Protein AF-A0A2R6A8I9-F1 (afdb_monomer_lite)

pLDDT: mean 82.77, std 15.65, range [35.59, 98.12]

Structure (mmCIF, N/CA/C/O backbone):
data_AF-A0A2R6A8I9-F1
#
_entry.id   AF-A0A2R6A8I9-F1
#
loop_
_atom_site.group_PDB
_atom_site.id
_atom_site.type_symbol
_atom_site.label_atom_id
_atom_site.label_alt_id
_atom_site.label_comp_id
_atom_site.label_asym_id
_atom_site.label_entity_id
_atom_site.label_seq_id
_atom_site.pdbx_PDB_ins_code
_atom_site.Cartn_x
_atom_site.Cartn_y
_atom_site.Cartn_z
_atom_site.occupancy
_atom_site.B_iso_or_equiv
_atom_site.auth_seq_id
_atom_site.auth_comp_id
_atom_site.auth_asym_id
_atom_site.auth_atom_id
_atom_site.pdbx_PDB_model_num
ATOM 1 N N . MET A 1 1 ? -1.931 -23.229 -21.828 1.00 39.97 1 MET A N 1
ATOM 2 C CA . MET A 1 1 ? -2.132 -21.770 -21.676 1.00 39.97 1 MET A CA 1
ATOM 3 C C . MET A 1 1 ? -3.491 -21.551 -21.034 1.00 39.97 1 MET A C 1
ATOM 5 O O . MET A 1 1 ? -4.495 -21.779 -21.695 1.00 39.97 1 MET A O 1
ATOM 9 N N . ASN A 1 2 ? -3.541 -21.196 -19.748 1.00 48.50 2 ASN A N 1
ATOM 10 C CA . ASN A 1 2 ? -4.813 -20.902 -19.085 1.00 48.50 2 ASN A CA 1
ATOM 11 C C . ASN A 1 2 ? -5.413 -19.645 -19.723 1.00 48.50 2 ASN A C 1
ATOM 13 O O . ASN A 1 2 ? -4.768 -18.596 -19.724 1.00 48.50 2 ASN A O 1
ATOM 17 N N . LYS A 1 3 ? -6.614 -19.763 -20.305 1.00 57.16 3 LYS A N 1
ATOM 18 C CA . LYS A 1 3 ? -7.381 -18.612 -20.792 1.00 57.16 3 LYS A CA 1
ATOM 19 C C . LYS A 1 3 ? -7.513 -17.624 -19.634 1.00 57.16 3 LYS A C 1
ATOM 21 O O . LYS A 1 3 ? -8.070 -17.962 -18.594 1.00 57.16 3 LYS A O 1
ATOM 26 N N . VAL A 1 4 ? -6.971 -16.422 -19.816 1.00 66.50 4 VAL A N 1
ATOM 27 C CA . VAL A 1 4 ? -7.224 -15.285 -18.927 1.00 66.50 4 VAL A CA 1
ATOM 28 C C . VAL A 1 4 ? -8.740 -15.123 -18.832 1.00 66.50 4 VAL A C 1
ATOM 30 O O . VAL A 1 4 ? -9.401 -15.117 -19.874 1.00 66.50 4 VAL A O 1
ATOM 33 N N . SER A 1 5 ? -9.281 -15.054 -17.611 1.00 85.31 5 SER A N 1
ATOM 34 C CA . SER A 1 5 ? -10.725 -14.931 -17.397 1.00 85.31 5 SER A CA 1
ATOM 35 C C . SER A 1 5 ? -11.279 -13.712 -18.137 1.00 85.31 5 SER A C 1
ATOM 37 O O . SER A 1 5 ? -10.571 -12.723 -18.339 1.00 85.31 5 SER A O 1
ATOM 39 N N . GLU A 1 6 ? -12.547 -13.769 -18.542 1.00 88.50 6 GLU A N 1
ATOM 40 C CA . GLU A 1 6 ? -13.207 -12.667 -19.254 1.00 88.50 6 GLU A CA 1
ATOM 41 C C . GLU A 1 6 ? -13.067 -11.334 -18.495 1.00 88.50 6 GLU A C 1
ATOM 43 O O . GLU A 1 6 ? -12.755 -10.300 -19.084 1.00 88.50 6 GLU A O 1
ATOM 48 N N . THR A 1 7 ? -13.186 -11.370 -17.166 1.00 86.88 7 THR A N 1
ATOM 49 C CA . THR A 1 7 ? -12.981 -10.213 -16.284 1.00 86.88 7 THR A CA 1
ATOM 50 C C . THR A 1 7 ? -11.572 -9.634 -16.395 1.00 86.88 7 THR A C 1
ATOM 52 O O . THR A 1 7 ? -11.408 -8.425 -16.539 1.00 86.88 7 THR A O 1
ATOM 55 N N . ALA A 1 8 ? -10.541 -10.479 -16.370 1.00 88.75 8 ALA A N 1
ATOM 56 C CA . ALA A 1 8 ? -9.161 -10.021 -16.481 1.00 88.75 8 ALA A CA 1
ATOM 57 C C . ALA A 1 8 ? -8.861 -9.428 -17.871 1.00 88.75 8 ALA A C 1
ATOM 59 O O . ALA A 1 8 ? -8.110 -8.459 -17.969 1.00 88.75 8 ALA A O 1
ATOM 60 N N . GLN A 1 9 ? -9.497 -9.931 -18.935 1.00 91.31 9 GLN A N 1
ATOM 61 C CA . GLN A 1 9 ? -9.403 -9.326 -20.270 1.00 91.31 9 GLN A CA 1
ATOM 62 C C . GLN A 1 9 ? -10.065 -7.942 -20.320 1.00 91.31 9 GLN A C 1
ATOM 64 O O . GLN A 1 9 ? -9.469 -7.001 -20.845 1.00 91.31 9 GLN A O 1
ATOM 69 N N . LYS A 1 10 ? -11.254 -7.792 -19.716 1.00 91.31 10 LYS A N 1
ATOM 70 C CA . LYS A 1 10 ? -11.945 -6.496 -19.601 1.00 91.31 10 LYS A CA 1
ATOM 71 C C . LYS A 1 10 ? -11.090 -5.473 -18.856 1.00 91.31 10 LYS A C 1
ATOM 73 O O . LYS A 1 10 ? -10.932 -4.360 -19.347 1.00 91.31 10 LYS A O 1
ATOM 78 N N . ILE A 1 11 ? -10.478 -5.859 -17.735 1.00 92.81 11 ILE A N 1
ATOM 79 C CA . ILE A 1 11 ? -9.556 -4.984 -16.995 1.00 92.81 11 ILE A CA 1
ATOM 80 C C . ILE A 1 11 ? -8.368 -4.611 -17.882 1.00 92.81 11 ILE A C 1
ATOM 82 O O . ILE A 1 11 ? -8.115 -3.427 -18.079 1.00 92.81 11 ILE A O 1
ATOM 86 N N . LYS A 1 12 ? -7.685 -5.596 -18.480 1.00 94.38 12 LYS A N 1
ATOM 87 C CA . LYS A 1 12 ? -6.516 -5.357 -19.338 1.00 94.38 12 LYS A CA 1
ATOM 88 C C . LYS A 1 12 ? -6.806 -4.369 -20.473 1.00 94.38 12 LYS A C 1
ATOM 90 O O . LYS A 1 12 ? -5.982 -3.501 -20.719 1.00 94.38 12 LYS A O 1
ATOM 95 N N . SER A 1 13 ? -7.974 -4.451 -21.115 1.00 94.19 13 SER A N 1
ATOM 96 C CA . SER A 1 13 ? -8.357 -3.535 -22.206 1.00 94.19 13 SER A CA 1
ATOM 97 C C . SER A 1 13 ? -8.525 -2.065 -21.797 1.00 94.19 13 SER A C 1
ATOM 99 O O . SER A 1 13 ? -8.580 -1.195 -22.662 1.00 94.19 13 SER A O 1
ATOM 101 N N . ARG A 1 14 ? -8.630 -1.774 -20.495 1.00 94.38 14 ARG A N 1
ATOM 102 C CA . ARG A 1 14 ? -8.762 -0.412 -19.957 1.00 94.38 14 ARG A CA 1
ATOM 103 C C . ARG A 1 14 ? -7.424 0.184 -19.520 1.00 94.38 14 ARG A C 1
ATOM 105 O O . ARG A 1 14 ? -7.376 1.369 -19.208 1.00 94.38 14 ARG A O 1
ATOM 112 N N . LEU A 1 15 ? -6.361 -0.619 -19.474 1.00 95.88 15 LEU A N 1
ATOM 113 C CA . LEU A 1 15 ? -5.043 -0.205 -19.003 1.00 95.88 15 LEU A CA 1
ATOM 114 C C . LEU A 1 15 ? -4.127 0.170 -20.177 1.00 95.88 15 LEU A C 1
ATOM 116 O O . LEU A 1 15 ? -4.240 -0.426 -21.249 1.00 95.88 15 LEU A O 1
ATOM 120 N N . PRO A 1 16 ? -3.181 1.107 -19.986 1.00 93.38 16 PRO A N 1
ATOM 121 C CA . PRO A 1 16 ? -2.121 1.363 -20.954 1.00 93.38 16 PRO A CA 1
ATOM 122 C C . PRO A 1 16 ? -1.341 0.093 -21.328 1.00 93.38 16 PRO A C 1
ATOM 124 O O . PRO A 1 16 ? -0.952 -0.691 -20.461 1.00 93.38 16 PRO A O 1
ATOM 127 N N . GLU A 1 17 ? -1.058 -0.081 -22.621 1.00 90.75 17 GLU A N 1
ATOM 128 C CA . GLU A 1 17 ? -0.253 -1.208 -23.123 1.00 90.75 17 GLU A CA 1
ATOM 129 C C . GLU A 1 17 ? 1.227 -1.093 -22.741 1.00 90.75 17 GLU A C 1
ATOM 131 O O . GLU A 1 17 ? 1.917 -2.093 -22.566 1.00 90.75 17 GLU A O 1
ATOM 136 N N . THR A 1 18 ? 1.721 0.138 -22.611 1.00 89.12 18 THR A N 1
ATOM 137 C CA . THR A 1 18 ? 3.102 0.440 -22.231 1.00 89.12 18 THR A CA 1
ATOM 138 C C . THR A 1 18 ? 3.117 1.479 -21.124 1.00 89.12 18 THR A C 1
ATOM 140 O O . THR A 1 18 ? 2.162 2.240 -20.962 1.00 89.12 18 THR A O 1
ATOM 143 N N . VAL A 1 19 ? 4.204 1.503 -20.349 1.00 87.81 19 VAL A N 1
ATOM 144 C CA . VAL A 1 19 ? 4.396 2.492 -19.284 1.00 87.81 19 VAL A CA 1
ATOM 145 C C . VAL A 1 19 ? 4.408 3.884 -19.916 1.00 87.81 19 VAL A C 1
ATOM 147 O O . VAL A 1 19 ? 5.335 4.193 -20.671 1.00 87.81 19 VAL A O 1
ATOM 150 N N . PRO A 1 20 ? 3.404 4.732 -19.645 1.00 85.56 20 PRO A N 1
ATOM 151 C CA . PRO A 1 20 ? 3.278 5.974 -20.377 1.00 85.56 20 PRO A CA 1
ATOM 152 C C . PRO A 1 20 ? 4.244 7.021 -19.813 1.00 85.56 20 PRO A C 1
ATOM 154 O O . PRO A 1 20 ? 4.459 7.110 -18.602 1.00 85.56 20 PRO A O 1
ATOM 157 N N . PHE A 1 21 ? 4.828 7.834 -20.697 1.00 79.69 21 PHE A N 1
ATOM 158 C CA . PHE A 1 21 ? 5.724 8.921 -20.289 1.00 79.69 21 PHE A CA 1
ATOM 159 C C . PHE A 1 21 ? 4.968 10.012 -19.517 1.00 79.69 21 PHE A C 1
ATOM 161 O O . PHE A 1 21 ? 5.415 10.475 -18.467 1.00 79.69 21 PHE A O 1
ATOM 168 N N . TYR A 1 22 ? 3.791 10.391 -20.022 1.00 84.12 22 TYR A N 1
ATOM 169 C CA . TYR A 1 22 ? 2.851 11.264 -19.329 1.00 84.12 22 TYR A CA 1
ATOM 170 C C . TYR A 1 22 ? 1.799 10.425 -18.614 1.00 84.12 22 TYR A C 1
ATOM 172 O O . TYR A 1 22 ? 1.344 9.412 -19.138 1.00 84.12 22 TYR A O 1
ATOM 180 N N . ARG A 1 23 ? 1.382 10.854 -17.421 1.00 87.44 23 ARG A N 1
ATOM 181 C CA . ARG A 1 23 ? 0.289 10.179 -16.717 1.00 87.44 23 ARG A CA 1
ATOM 182 C C . ARG A 1 23 ? -0.992 10.276 -17.538 1.00 87.44 23 ARG A C 1
ATOM 184 O O . ARG A 1 23 ? -1.378 11.355 -17.976 1.00 87.44 23 ARG A O 1
ATOM 191 N N . THR A 1 24 ? -1.643 9.138 -17.695 1.00 90.81 24 THR A N 1
ATOM 192 C CA . THR A 1 24 ? -3.030 9.032 -18.146 1.00 90.81 24 THR A CA 1
ATOM 193 C C . THR A 1 24 ? -3.964 9.180 -16.937 1.00 90.81 24 THR A C 1
ATOM 195 O O . THR A 1 24 ? -3.529 8.934 -15.807 1.00 90.81 24 THR A O 1
ATOM 198 N N . PRO A 1 25 ? -5.241 9.547 -17.133 1.00 91.88 25 PRO A N 1
ATOM 199 C CA . PRO A 1 25 ? -6.204 9.604 -16.033 1.00 91.88 25 PRO A CA 1
ATOM 200 C C . PRO A 1 25 ? -6.573 8.218 -15.484 1.00 91.88 25 PRO A C 1
ATOM 202 O O . PRO A 1 25 ? -7.174 8.138 -14.425 1.00 91.88 25 PRO A O 1
ATOM 205 N N . VAL A 1 26 ? -6.214 7.128 -16.173 1.00 95.69 26 VAL A N 1
ATOM 206 C CA . VAL A 1 26 ? -6.581 5.769 -15.761 1.00 95.69 26 VAL A CA 1
ATOM 207 C C . VAL A 1 26 ? -5.976 5.436 -14.398 1.00 95.69 26 VAL A C 1
ATOM 209 O O . VAL A 1 26 ? -4.753 5.464 -14.225 1.00 95.69 26 VAL A O 1
ATOM 212 N N . THR A 1 27 ? -6.831 5.061 -13.455 1.00 96.69 27 THR A N 1
ATOM 213 C CA . THR A 1 27 ? -6.487 4.614 -12.106 1.00 96.69 27 THR A CA 1
ATOM 214 C C . THR A 1 27 ? -6.990 3.194 -11.869 1.00 96.69 27 THR A C 1
ATOM 216 O O . THR A 1 27 ? -7.993 2.750 -12.434 1.00 96.69 27 THR A O 1
ATOM 219 N N . VAL A 1 28 ? -6.280 2.463 -11.010 1.00 98.00 28 VAL A N 1
ATOM 220 C CA . VAL A 1 28 ? -6.750 1.190 -10.456 1.00 98.00 28 VAL A CA 1
ATOM 221 C C . VAL A 1 28 ? -6.654 1.264 -8.942 1.00 98.00 28 VAL A C 1
ATOM 223 O O . VAL A 1 28 ? -5.549 1.294 -8.406 1.00 98.00 28 VAL A O 1
ATOM 226 N N . GLN A 1 29 ? -7.791 1.275 -8.254 1.00 97.94 29 GLN A N 1
ATOM 227 C CA . GLN A 1 29 ? -7.845 1.159 -6.801 1.00 97.94 29 GLN A CA 1
ATOM 228 C C . GLN A 1 29 ? -7.961 -0.310 -6.406 1.00 97.94 29 GLN A C 1
ATOM 230 O O . GLN A 1 29 ? -8.847 -1.030 -6.869 1.00 97.94 29 GLN A O 1
ATOM 235 N N . ILE A 1 30 ? -7.049 -0.754 -5.549 1.00 98.12 30 ILE A N 1
ATOM 236 C CA . ILE A 1 30 ? -7.061 -2.081 -4.945 1.00 98.12 30 ILE A CA 1
ATOM 237 C C . ILE A 1 30 ? -7.664 -1.940 -3.553 1.00 98.12 30 ILE A C 1
ATOM 239 O O . ILE A 1 30 ? -7.071 -1.296 -2.686 1.00 98.12 30 ILE A O 1
ATOM 243 N N . LEU A 1 31 ? -8.830 -2.553 -3.351 1.00 97.94 31 LEU A N 1
ATOM 244 C CA . LEU A 1 31 ? -9.503 -2.596 -2.059 1.00 97.94 31 LEU A CA 1
ATOM 245 C C . LEU A 1 31 ? -8.908 -3.744 -1.250 1.00 97.94 31 LEU A C 1
ATOM 247 O O . LEU A 1 31 ? -8.931 -4.899 -1.683 1.00 97.94 31 LEU A O 1
ATOM 251 N N . LEU A 1 32 ? -8.374 -3.423 -0.078 1.00 97.69 32 LEU A N 1
ATOM 252 C CA . LEU A 1 32 ? -7.690 -4.351 0.811 1.00 97.69 32 LEU A CA 1
ATOM 253 C C . LEU A 1 32 ? -8.371 -4.393 2.174 1.00 97.69 32 LEU A C 1
ATOM 255 O O . LEU A 1 32 ? -8.787 -3.363 2.698 1.00 97.69 32 LEU A O 1
ATOM 259 N N . LEU A 1 33 ? -8.388 -5.571 2.785 1.00 97.69 33 LEU A N 1
ATOM 260 C CA . LEU A 1 33 ? -8.509 -5.714 4.230 1.00 97.69 33 LEU A CA 1
ATOM 261 C C . LEU A 1 33 ? -7.169 -6.223 4.754 1.00 97.69 33 LEU A C 1
ATOM 263 O O . LEU A 1 33 ? -6.723 -7.303 4.365 1.00 97.69 33 LEU A O 1
ATOM 267 N N . ARG A 1 34 ? -6.503 -5.437 5.597 1.00 96.62 34 ARG A N 1
ATOM 268 C CA . ARG A 1 34 ? -5.241 -5.829 6.227 1.00 96.62 34 ARG A CA 1
ATOM 269 C C . ARG A 1 34 ? -5.537 -6.266 7.652 1.00 96.62 34 ARG A C 1
ATOM 271 O O . ARG A 1 34 ? -6.026 -5.459 8.433 1.00 96.62 34 ARG A O 1
ATOM 278 N N . GLN A 1 35 ? -5.267 -7.522 7.978 1.00 96.12 35 GLN A N 1
ATOM 279 C CA . GLN A 1 35 ? -5.580 -8.083 9.290 1.00 96.12 35 GLN A CA 1
ATOM 280 C C . GLN A 1 35 ? -4.301 -8.472 10.021 1.00 96.12 35 GLN A C 1
ATOM 282 O O . GLN A 1 35 ? -3.484 -9.208 9.463 1.00 96.12 35 GLN A O 1
ATOM 287 N N . THR A 1 36 ? -4.121 -8.007 11.256 1.00 93.94 36 THR A N 1
ATOM 288 C CA . THR A 1 36 ? -2.984 -8.429 12.088 1.00 93.94 36 THR A CA 1
ATOM 289 C C . THR A 1 36 ? -3.145 -9.904 12.460 1.00 93.94 36 THR A C 1
ATOM 291 O O . THR A 1 36 ? -4.219 -10.344 12.854 1.00 93.94 36 THR A O 1
ATOM 294 N N . HIS A 1 37 ? -2.108 -10.717 12.268 1.00 91.88 37 HIS A N 1
ATOM 295 C CA . HIS A 1 37 ? -2.092 -12.148 12.642 1.00 91.88 37 HIS A CA 1
ATOM 296 C C . HIS A 1 37 ? -1.156 -12.420 13.822 1.00 91.88 37 HIS A C 1
ATOM 298 O O . HIS A 1 37 ? -1.096 -13.532 14.333 1.00 91.88 37 HIS A O 1
ATOM 304 N N . ASP A 1 38 ? -0.465 -11.379 14.264 1.00 88.94 38 ASP A N 1
ATOM 305 C CA . ASP A 1 38 ? 0.359 -11.324 15.457 1.00 88.94 38 ASP A CA 1
ATOM 306 C C . ASP A 1 38 ? 0.229 -9.915 16.054 1.00 88.94 38 ASP A C 1
ATOM 308 O O . ASP A 1 38 ? -0.307 -9.006 15.409 1.00 88.94 38 ASP A O 1
ATOM 312 N N . TYR A 1 39 ? 0.738 -9.719 17.265 1.00 87.19 39 TYR A N 1
ATOM 313 C CA . TYR A 1 39 ? 0.854 -8.397 17.860 1.00 87.19 39 TYR A CA 1
ATOM 314 C C . TYR A 1 39 ? 1.599 -7.458 16.916 1.00 87.19 39 TYR A C 1
ATOM 316 O O . TYR A 1 39 ? 2.673 -7.787 16.409 1.00 87.19 39 TYR A O 1
ATOM 324 N N . ALA A 1 40 ? 1.046 -6.270 16.686 1.00 85.62 40 ALA A N 1
ATOM 325 C CA . ALA A 1 40 ? 1.626 -5.293 15.776 1.00 85.62 40 ALA A CA 1
ATOM 326 C C . ALA A 1 40 ? 1.994 -3.998 16.498 1.00 85.62 40 ALA A C 1
ATOM 328 O O . ALA A 1 40 ? 1.297 -3.518 17.386 1.00 85.62 40 ALA A O 1
ATOM 329 N N . VAL A 1 41 ? 3.118 -3.409 16.094 1.00 81.88 41 VAL A N 1
ATOM 330 C CA . VAL A 1 41 ? 3.638 -2.177 16.691 1.00 81.88 41 VAL A CA 1
ATOM 331 C C . VAL A 1 41 ? 3.446 -1.037 15.696 1.00 81.88 41 VAL A C 1
ATOM 333 O O . VAL A 1 41 ? 4.305 -0.775 14.851 1.00 81.88 41 VAL A O 1
ATOM 336 N N . PHE A 1 42 ? 2.304 -0.357 15.785 1.00 81.38 42 PHE A N 1
ATOM 337 C CA . PHE A 1 42 ? 1.969 0.795 14.942 1.00 81.38 42 PHE A CA 1
ATOM 338 C C . PHE A 1 42 ? 2.148 2.100 15.709 1.00 81.38 42 PHE A C 1
ATOM 340 O O . PHE A 1 42 ? 1.191 2.839 15.905 1.00 81.38 42 PHE A O 1
ATOM 347 N N . ARG A 1 43 ? 3.379 2.403 16.123 1.00 74.88 43 ARG A N 1
ATOM 348 C CA . ARG A 1 43 ? 3.689 3.564 16.973 1.00 74.88 43 ARG A CA 1
ATOM 349 C C . ARG A 1 43 ? 4.452 4.683 16.269 1.00 74.88 43 ARG A C 1
ATOM 351 O O . ARG A 1 43 ? 5.012 4.472 15.185 1.00 74.88 43 ARG A O 1
ATOM 358 N N . THR A 1 44 ? 4.490 5.858 16.894 1.00 65.88 44 THR A N 1
ATOM 359 C CA . THR A 1 44 ? 5.458 6.912 16.559 1.00 65.88 44 THR A CA 1
ATOM 360 C C . THR A 1 44 ? 6.835 6.534 17.126 1.00 65.88 44 THR A C 1
ATOM 362 O O . THR A 1 44 ? 6.940 5.921 18.190 1.00 65.88 44 THR A O 1
ATOM 365 N N . GLU A 1 45 ? 7.919 6.854 16.413 1.00 66.75 45 GLU A N 1
ATOM 366 C CA . GLU A 1 45 ? 9.278 6.534 16.893 1.00 66.75 45 GLU A CA 1
ATOM 367 C C . GLU A 1 45 ? 9.687 7.393 18.104 1.00 66.75 45 GLU A C 1
ATOM 369 O O . GLU A 1 45 ? 10.536 6.981 18.890 1.00 66.75 45 GLU A O 1
ATOM 374 N N . GLU A 1 46 ? 9.081 8.575 18.256 1.00 60.69 46 GLU A N 1
ATOM 375 C CA . GLU A 1 46 ? 9.446 9.573 19.266 1.00 60.69 46 GLU A CA 1
ATOM 376 C C . GLU A 1 46 ? 8.760 9.324 20.615 1.00 60.69 46 GLU A C 1
ATOM 378 O O . GLU A 1 46 ? 9.441 9.309 21.639 1.00 60.69 46 GLU A O 1
ATOM 383 N N . THR A 1 47 ? 7.440 9.090 20.630 1.00 62.22 47 THR A N 1
ATOM 384 C CA . THR A 1 47 ? 6.672 8.930 21.882 1.00 62.22 47 THR A CA 1
ATOM 385 C C . THR A 1 47 ? 6.422 7.472 22.258 1.00 62.22 47 THR A C 1
ATOM 387 O O . THR A 1 47 ? 6.068 7.188 23.396 1.00 62.22 47 THR A O 1
ATOM 390 N N . ARG A 1 48 ? 6.668 6.528 21.335 1.00 70.81 48 ARG A N 1
ATOM 391 C CA . ARG A 1 48 ? 6.363 5.089 21.468 1.00 70.81 48 ARG A CA 1
ATOM 392 C C . ARG A 1 48 ? 4.879 4.756 21.679 1.00 70.81 48 ARG A C 1
ATOM 394 O O . ARG A 1 48 ? 4.568 3.593 21.927 1.00 70.81 48 ARG A O 1
ATOM 401 N N . GLU A 1 49 ? 3.996 5.730 21.510 1.00 76.44 49 GLU A N 1
ATOM 402 C CA . GLU A 1 49 ? 2.541 5.574 21.569 1.00 76.44 49 GLU A CA 1
ATOM 403 C C . GLU A 1 49 ? 1.993 5.104 20.224 1.00 76.44 49 GLU A C 1
ATOM 405 O O . GLU A 1 49 ? 2.556 5.426 19.165 1.00 76.44 49 GLU A O 1
ATOM 410 N N . LEU A 1 50 ? 0.885 4.361 20.251 1.00 83.88 50 LEU A N 1
ATOM 411 C CA . LEU A 1 50 ? 0.184 3.979 19.030 1.00 83.88 50 LEU A CA 1
ATOM 412 C C . LEU A 1 50 ? -0.241 5.212 18.217 1.00 83.88 50 LEU A C 1
ATOM 414 O O . LEU A 1 50 ? -0.667 6.237 18.742 1.00 83.88 50 LEU A O 1
ATOM 418 N N . ASN A 1 51 ? -0.150 5.099 16.892 1.00 89.00 51 ASN A N 1
ATOM 419 C CA . ASN A 1 51 ? -0.718 6.097 15.998 1.00 89.00 51 ASN A CA 1
ATOM 420 C C . ASN A 1 51 ? -2.242 5.996 16.095 1.00 89.00 51 ASN A C 1
ATOM 422 O O . ASN A 1 51 ? -2.805 4.960 15.742 1.00 89.00 51 ASN A O 1
ATOM 426 N N . ILE A 1 52 ? -2.900 7.063 16.540 1.00 93.31 52 ILE A N 1
ATOM 427 C CA . ILE A 1 52 ? -4.356 7.125 16.688 1.00 93.31 52 ILE A CA 1
ATOM 428 C C . ILE A 1 52 ? -4.953 8.289 15.898 1.00 93.31 52 ILE A C 1
ATOM 430 O O . ILE A 1 52 ? -4.278 9.278 15.607 1.00 93.31 52 ILE A O 1
ATOM 434 N N . ALA A 1 53 ? -6.231 8.172 15.550 1.00 95.06 53 ALA A N 1
ATOM 435 C CA . ALA A 1 53 ? -7.029 9.250 14.983 1.00 95.06 53 ALA A CA 1
ATOM 436 C C . ALA A 1 53 ? -8.468 9.171 15.492 1.00 95.06 53 ALA A C 1
ATOM 438 O O . ALA A 1 53 ? -9.001 8.083 15.696 1.00 95.06 53 ALA A O 1
ATOM 439 N N . VAL A 1 54 ? -9.105 10.329 15.652 1.00 96.88 54 VAL A N 1
ATOM 440 C CA . VAL A 1 54 ? -10.531 10.424 15.972 1.00 96.88 54 VAL A CA 1
ATOM 441 C C . VAL A 1 54 ? -11.310 10.568 14.670 1.00 96.88 54 VAL A C 1
ATOM 443 O O . VAL A 1 54 ? -11.014 11.441 13.854 1.00 96.88 54 VAL A O 1
ATOM 446 N N . THR A 1 55 ? -12.296 9.703 14.469 1.00 96.38 55 THR A N 1
ATOM 447 C CA . THR A 1 55 ? -13.128 9.654 13.256 1.00 96.38 55 THR A CA 1
ATOM 448 C C . THR A 1 55 ? -14.594 9.438 13.632 1.00 96.38 55 THR A C 1
ATOM 450 O O . THR A 1 55 ? -14.851 8.991 14.749 1.00 96.38 55 THR A O 1
ATOM 453 N N . PRO A 1 56 ? -15.555 9.700 12.732 1.00 96.62 56 PRO A N 1
ATOM 454 C CA . PRO A 1 56 ? -16.923 9.216 12.898 1.00 96.62 56 PRO A CA 1
ATOM 455 C C . PRO A 1 56 ? -16.993 7.693 13.117 1.00 96.62 56 PRO A C 1
ATOM 457 O O . PRO A 1 56 ? -16.128 6.936 12.661 1.00 96.62 56 PRO A O 1
ATOM 460 N N . ALA A 1 57 ? -18.034 7.236 13.806 1.00 93.94 57 ALA A N 1
ATOM 461 C CA . ALA A 1 57 ? -18.285 5.823 14.053 1.00 93.94 57 ALA A CA 1
ATOM 462 C C . ALA A 1 57 ? -18.608 5.097 12.743 1.00 93.94 57 ALA A C 1
ATOM 464 O O . ALA A 1 57 ? -18.082 4.013 12.497 1.00 93.94 57 ALA A O 1
ATOM 465 N N . SER A 1 58 ? -19.397 5.722 11.870 1.00 95.38 58 SER A N 1
ATOM 466 C CA . SER A 1 58 ? -19.653 5.253 10.509 1.00 95.38 58 SER A CA 1
ATOM 467 C C . SER A 1 58 ? -19.900 6.427 9.561 1.00 95.38 58 SER A C 1
ATOM 469 O O . SER A 1 58 ? -19.797 7.590 9.951 1.00 95.38 58 SER A O 1
ATOM 471 N N . ILE A 1 59 ? -20.223 6.140 8.297 1.00 94.50 59 ILE A N 1
ATOM 472 C CA . ILE A 1 59 ? -20.624 7.184 7.344 1.00 94.50 59 ILE A CA 1
ATOM 473 C C . ILE A 1 59 ? -21.956 7.852 7.737 1.00 94.50 59 ILE A C 1
ATOM 475 O O . ILE A 1 59 ? -22.193 9.004 7.381 1.00 94.50 59 ILE A O 1
ATOM 479 N N . SER A 1 60 ? -22.816 7.135 8.471 1.00 94.62 60 SER A N 1
ATOM 480 C CA . SER A 1 60 ? -24.144 7.598 8.892 1.00 94.62 60 SER A CA 1
ATOM 481 C C . SER A 1 60 ? -24.191 8.068 10.353 1.00 94.62 60 SER A C 1
ATOM 483 O O . SER A 1 60 ? -25.042 8.888 10.699 1.00 94.62 60 SER A O 1
ATOM 485 N N . ASP A 1 61 ? -23.262 7.603 11.195 1.00 94.31 61 ASP A N 1
ATOM 486 C CA . ASP A 1 61 ? -23.157 7.959 12.610 1.00 94.31 61 ASP A CA 1
ATOM 487 C C . ASP A 1 61 ? -21.944 8.881 12.868 1.00 94.31 61 ASP A C 1
ATOM 489 O O . ASP A 1 61 ? -20.795 8.418 12.857 1.00 94.31 61 ASP A O 1
ATOM 493 N N . PRO A 1 62 ? -22.169 10.184 13.140 1.00 95.00 62 PRO A N 1
ATOM 494 C CA . PRO A 1 62 ? -21.106 11.156 13.382 1.00 95.00 62 PRO A CA 1
ATOM 495 C C . PRO A 1 62 ? -20.450 11.026 14.769 1.00 95.00 62 PRO A C 1
ATOM 497 O O . PRO A 1 62 ? -19.552 11.814 15.077 1.00 95.00 62 PRO A O 1
ATOM 500 N N . THR A 1 63 ? -20.884 10.086 15.620 1.00 96.31 63 THR A N 1
ATOM 501 C CA . THR A 1 63 ? -20.296 9.855 16.949 1.00 96.31 63 THR A CA 1
ATOM 502 C C . THR A 1 63 ? -18.793 9.629 16.832 1.00 96.31 63 THR A C 1
ATOM 504 O O . THR A 1 63 ? -18.333 8.864 15.993 1.00 96.31 63 THR A O 1
ATOM 507 N N . GLN A 1 64 ? -18.003 10.309 17.661 1.00 96.44 64 GLN A N 1
ATOM 508 C CA . GLN A 1 64 ? -16.547 10.228 17.582 1.00 96.44 64 GLN A CA 1
ATOM 509 C C . GLN A 1 64 ? -16.026 8.927 18.198 1.00 96.44 64 GLN A C 1
ATOM 511 O O . GLN A 1 64 ? -16.336 8.609 19.342 1.00 96.44 64 GLN A O 1
ATOM 516 N N . VAL A 1 65 ? -15.189 8.217 17.444 1.00 96.12 65 VAL A N 1
ATOM 517 C CA . VAL A 1 65 ? -14.494 6.996 17.858 1.00 96.12 65 VAL A CA 1
ATOM 518 C C . VAL A 1 65 ? -13.001 7.181 17.622 1.00 96.12 65 VAL A C 1
ATOM 520 O O . VAL A 1 65 ? -12.573 7.604 16.541 1.00 96.12 65 VAL A O 1
ATOM 523 N N . THR A 1 66 ? -12.202 6.857 18.635 1.00 97.00 66 THR A N 1
ATOM 524 C CA . THR A 1 66 ? -10.744 6.787 18.517 1.00 97.00 66 THR A CA 1
ATOM 525 C C . THR A 1 66 ? -10.372 5.476 17.836 1.00 97.00 66 THR A C 1
ATOM 527 O O . THR A 1 66 ? -10.799 4.409 18.264 1.00 97.00 66 THR A O 1
ATOM 530 N N . ARG A 1 67 ? -9.571 5.539 16.773 1.00 96.12 67 ARG A N 1
ATOM 531 C CA . ARG A 1 67 ? -9.121 4.381 15.991 1.00 96.12 67 ARG A CA 1
ATOM 532 C C . ARG A 1 67 ? -7.604 4.329 15.951 1.00 96.12 67 ARG A C 1
ATOM 534 O O . ARG A 1 67 ? -6.947 5.362 15.819 1.00 96.12 67 ARG A O 1
ATOM 541 N N . VAL A 1 68 ? -7.045 3.123 15.971 1.00 95.25 68 VAL A N 1
ATOM 542 C CA . VAL A 1 68 ? -5.642 2.890 15.605 1.00 95.25 68 VAL A CA 1
ATOM 543 C C . VAL A 1 68 ? -5.455 3.155 14.110 1.00 95.25 68 VAL A C 1
ATOM 545 O O . VAL A 1 68 ? -6.281 2.747 13.287 1.00 95.25 68 VAL A O 1
ATOM 548 N N . VAL A 1 69 ? -4.346 3.802 13.756 1.00 95.31 69 VAL A N 1
ATOM 549 C CA . VAL A 1 69 ? -3.981 4.184 12.392 1.00 95.31 69 VAL A CA 1
ATOM 550 C C . VAL A 1 69 ? -2.763 3.400 11.928 1.00 95.31 69 VAL A C 1
ATOM 552 O O . VAL A 1 69 ? -1.652 3.541 12.441 1.00 95.31 69 VAL A O 1
ATOM 555 N N . PHE A 1 70 ? -2.938 2.641 10.856 1.00 93.94 70 PHE A N 1
ATOM 556 C CA . PHE A 1 70 ? -1.839 2.024 10.141 1.00 93.94 70 PHE A CA 1
ATOM 557 C C . PHE A 1 70 ? -1.338 2.981 9.051 1.00 93.94 70 PHE A C 1
ATOM 559 O O . PHE A 1 70 ? -1.888 3.066 7.951 1.00 93.94 70 PHE A O 1
ATOM 566 N N . LEU A 1 71 ? -0.291 3.745 9.368 1.00 93.62 71 LEU A N 1
ATOM 567 C CA . LEU A 1 71 ? 0.214 4.820 8.508 1.00 93.62 71 LEU A CA 1
ATOM 568 C C . LEU A 1 71 ? 0.635 4.343 7.109 1.00 93.62 71 LEU A C 1
ATOM 570 O O . LEU A 1 71 ? 1.350 3.348 6.963 1.00 93.62 71 LEU A O 1
ATOM 574 N N . ALA A 1 72 ? 0.304 5.136 6.085 1.00 94.06 72 ALA A N 1
ATOM 575 C CA . ALA A 1 72 ? 0.675 4.876 4.689 1.00 94.06 72 ALA A CA 1
ATOM 576 C C . ALA A 1 72 ? 2.180 4.607 4.497 1.00 94.06 72 ALA A C 1
ATOM 578 O O . ALA A 1 72 ? 2.579 3.724 3.739 1.00 94.06 72 ALA A O 1
ATOM 579 N N . SER A 1 73 ? 3.041 5.345 5.205 1.00 89.62 73 SER A N 1
ATOM 580 C CA . SER A 1 73 ? 4.499 5.176 5.140 1.00 89.62 73 SER A CA 1
ATOM 581 C C . SER A 1 73 ? 4.962 3.823 5.692 1.00 89.62 73 SER A C 1
ATOM 583 O O . SER A 1 73 ? 5.871 3.210 5.126 1.00 89.62 73 SER A O 1
ATOM 585 N N . LYS A 1 74 ? 4.311 3.335 6.756 1.00 89.62 74 LYS A N 1
ATOM 586 C CA . LYS A 1 74 ? 4.582 2.040 7.395 1.00 89.62 74 LYS A CA 1
ATOM 587 C C . LYS A 1 74 ? 4.021 0.867 6.580 1.00 89.62 74 LYS A C 1
ATOM 589 O O . LYS A 1 74 ? 4.576 -0.220 6.659 1.00 89.62 74 LYS A O 1
ATOM 594 N N . GLN A 1 75 ? 3.018 1.099 5.732 1.00 93.56 75 GLN A N 1
ATOM 595 C CA . GLN A 1 75 ? 2.566 0.134 4.719 1.00 93.56 75 GLN A CA 1
ATOM 596 C C . GLN A 1 75 ? 3.506 0.102 3.498 1.00 93.56 75 GLN A C 1
ATOM 598 O O . GLN A 1 75 ? 4.008 -0.948 3.101 1.00 93.56 75 GLN A O 1
ATOM 603 N N . LYS A 1 76 ? 3.813 1.273 2.925 1.00 93.31 76 LYS A N 1
ATOM 604 C CA . LYS A 1 76 ? 4.620 1.420 1.702 1.00 93.31 76 LYS A CA 1
ATOM 605 C C . LYS A 1 76 ? 6.052 0.902 1.857 1.00 93.31 76 LYS A C 1
ATOM 607 O O . LYS A 1 76 ? 6.621 0.365 0.908 1.00 93.31 76 LYS A O 1
ATOM 612 N N . ALA A 1 77 ? 6.678 1.110 3.015 1.00 90.25 77 ALA A N 1
ATOM 613 C CA . ALA A 1 77 ? 8.083 0.765 3.235 1.00 90.25 77 ALA A CA 1
ATOM 614 C C . ALA A 1 77 ? 8.396 -0.747 3.131 1.00 90.25 77 ALA A C 1
ATOM 616 O O . ALA A 1 77 ? 9.292 -1.098 2.355 1.00 90.25 77 ALA A O 1
ATOM 617 N N . PRO A 1 78 ? 7.727 -1.656 3.873 1.00 91.81 78 PRO A N 1
ATOM 618 C CA . PRO A 1 78 ? 7.931 -3.098 3.721 1.00 91.81 78 PRO A CA 1
ATOM 619 C C . PRO A 1 78 ? 7.554 -3.580 2.318 1.00 91.81 78 PRO A C 1
ATOM 621 O O . PRO A 1 78 ? 8.335 -4.299 1.703 1.00 91.81 78 PRO A O 1
ATOM 624 N N . GLU A 1 79 ? 6.457 -3.085 1.745 1.00 95.19 79 GLU A N 1
ATOM 625 C CA . GLU A 1 79 ? 6.032 -3.484 0.400 1.00 95.19 79 GLU A CA 1
ATOM 626 C C . GLU A 1 79 ? 7.031 -3.073 -0.688 1.00 95.19 79 GLU A C 1
ATOM 628 O O . GLU A 1 79 ? 7.315 -3.856 -1.589 1.00 95.19 79 GLU A O 1
ATOM 633 N N . SER A 1 80 ? 7.619 -1.878 -0.595 1.00 93.88 80 SER A N 1
ATOM 634 C CA . SER A 1 80 ? 8.668 -1.416 -1.514 1.00 93.88 80 SER A CA 1
ATOM 635 C C . SER A 1 80 ? 9.957 -2.239 -1.388 1.00 93.88 80 SER A C 1
ATOM 637 O O . SER A 1 80 ? 10.613 -2.527 -2.395 1.00 93.88 80 SER A O 1
ATOM 639 N N . ARG A 1 81 ? 10.319 -2.656 -0.162 1.00 92.06 81 ARG A N 1
ATOM 640 C CA . ARG A 1 81 ? 11.458 -3.556 0.102 1.00 92.06 81 ARG A CA 1
ATOM 641 C C . ARG A 1 81 ? 11.230 -4.933 -0.511 1.00 92.06 81 ARG A C 1
ATOM 643 O O . ARG A 1 81 ? 12.094 -5.419 -1.242 1.00 92.06 81 ARG A O 1
ATOM 650 N N . GLU A 1 82 ? 10.061 -5.512 -0.268 1.00 93.44 82 GLU A N 1
ATOM 651 C CA . GLU A 1 82 ? 9.676 -6.824 -0.786 1.00 93.44 82 GLU A CA 1
ATOM 652 C C . GLU A 1 82 ? 9.624 -6.828 -2.321 1.00 93.44 82 GLU A C 1
ATOM 654 O O . GLU A 1 82 ? 10.135 -7.742 -2.981 1.00 93.44 82 GLU A O 1
ATOM 659 N N . PHE A 1 83 ? 9.109 -5.742 -2.902 1.00 94.88 83 PHE A N 1
ATOM 660 C CA . PHE A 1 83 ? 9.071 -5.552 -4.346 1.00 94.88 83 PHE A CA 1
ATOM 661 C C . PHE A 1 83 ? 10.488 -5.466 -4.918 1.00 94.88 83 PHE A C 1
ATOM 663 O O . PHE A 1 83 ? 10.807 -6.128 -5.905 1.00 94.88 83 PHE A O 1
ATOM 670 N N . ALA A 1 84 ? 11.374 -4.688 -4.286 1.00 92.88 84 ALA A N 1
ATOM 671 C CA . ALA A 1 84 ? 12.768 -4.576 -4.706 1.00 92.88 84 ALA A CA 1
ATOM 672 C C . ALA A 1 84 ? 13.490 -5.933 -4.669 1.00 92.88 84 ALA A C 1
ATOM 674 O O . ALA A 1 84 ? 14.171 -6.278 -5.636 1.00 92.88 84 ALA A O 1
ATOM 675 N N . ALA A 1 85 ? 13.320 -6.710 -3.595 1.00 92.50 85 ALA A N 1
ATOM 676 C CA . ALA A 1 85 ? 13.907 -8.043 -3.462 1.00 92.50 85 ALA A CA 1
ATOM 677 C C . ALA A 1 85 ? 13.399 -8.997 -4.555 1.00 92.50 85 ALA A C 1
ATOM 679 O O . ALA A 1 85 ? 14.191 -9.678 -5.210 1.00 92.50 85 ALA A O 1
ATOM 680 N N . THR A 1 86 ? 12.089 -8.980 -4.812 1.00 92.12 86 THR A N 1
ATOM 681 C CA . THR A 1 86 ? 11.445 -9.804 -5.842 1.00 92.12 86 THR A CA 1
ATOM 682 C C . THR A 1 86 ? 11.967 -9.471 -7.241 1.00 92.12 86 THR A C 1
ATOM 684 O O . THR A 1 86 ? 12.354 -10.371 -7.987 1.00 92.12 86 THR A O 1
ATOM 687 N N . ILE A 1 87 ? 12.053 -8.182 -7.587 1.00 90.00 87 ILE A N 1
ATOM 688 C CA . ILE A 1 87 ? 12.607 -7.741 -8.873 1.00 90.00 87 ILE A CA 1
ATOM 689 C C . ILE A 1 87 ? 14.062 -8.188 -9.021 1.00 90.00 87 ILE A C 1
ATOM 691 O O . ILE A 1 87 ? 14.407 -8.774 -10.043 1.00 90.00 87 ILE A O 1
ATOM 695 N N . LYS A 1 88 ? 14.912 -7.977 -8.009 1.00 90.00 88 LYS A N 1
ATOM 696 C CA . LYS A 1 88 ? 16.321 -8.400 -8.067 1.00 90.00 88 LYS A CA 1
ATOM 697 C C . LYS A 1 88 ? 16.464 -9.903 -8.287 1.00 90.00 88 LYS A C 1
ATOM 699 O O . LYS A 1 88 ? 17.249 -10.310 -9.140 1.00 90.00 88 LYS A O 1
ATOM 704 N N . TYR A 1 89 ? 15.689 -10.710 -7.561 1.00 90.62 89 TYR A N 1
ATOM 705 C CA . TYR A 1 89 ? 15.706 -12.163 -7.700 1.00 90.62 89 TYR A CA 1
ATOM 706 C C . TYR A 1 89 ? 15.377 -12.594 -9.134 1.00 90.62 89 TYR A C 1
ATOM 708 O O . TYR A 1 89 ? 16.181 -13.274 -9.765 1.00 90.62 89 TYR A O 1
ATOM 716 N N . TYR A 1 90 ? 14.245 -12.152 -9.690 1.00 88.38 90 TYR A N 1
ATOM 717 C CA . TYR A 1 90 ? 13.838 -12.579 -11.032 1.00 88.38 90 TYR A CA 1
ATOM 718 C C . TYR A 1 90 ? 14.748 -12.036 -12.138 1.00 88.38 90 TYR A C 1
ATOM 720 O O . TYR A 1 90 ? 15.048 -12.765 -13.086 1.00 88.38 90 TYR A O 1
ATOM 728 N N . PHE A 1 91 ? 15.244 -10.800 -12.003 1.00 86.00 91 PHE A N 1
ATOM 729 C CA . PHE A 1 91 ? 16.236 -10.257 -12.933 1.00 86.00 91 PHE A CA 1
ATOM 730 C C . PHE A 1 91 ? 17.517 -11.091 -12.931 1.00 86.00 91 PHE A C 1
ATOM 732 O O . PHE A 1 91 ? 18.049 -11.376 -14.007 1.00 86.00 91 PHE A O 1
ATOM 739 N N . ASN A 1 92 ? 17.991 -11.511 -11.753 1.00 86.25 92 ASN A N 1
ATOM 740 C CA . ASN A 1 92 ? 19.180 -12.345 -11.620 1.00 86.25 92 ASN A CA 1
ATOM 741 C C . ASN A 1 92 ? 18.962 -13.747 -12.213 1.00 86.25 92 ASN A C 1
ATOM 743 O O . ASN A 1 92 ? 19.747 -14.171 -13.056 1.00 86.25 92 ASN A O 1
ATOM 747 N N . THR A 1 93 ? 17.871 -14.419 -11.838 1.00 88.00 93 THR A N 1
ATOM 748 C CA . THR A 1 93 ? 17.604 -15.829 -12.173 1.00 88.00 93 THR A CA 1
ATOM 749 C C . THR A 1 93 ? 17.294 -16.065 -13.651 1.00 88.00 93 THR A C 1
ATOM 751 O O . THR A 1 93 ? 17.770 -17.042 -14.218 1.00 88.00 93 THR A O 1
ATOM 754 N N . HIS A 1 94 ? 16.505 -15.198 -14.294 1.00 83.38 94 HIS A N 1
ATOM 755 C CA . HIS A 1 94 ? 15.985 -15.479 -15.642 1.00 83.38 94 HIS A CA 1
ATOM 756 C C . HIS A 1 94 ? 16.760 -14.828 -16.782 1.00 83.38 94 HIS A C 1
ATOM 758 O O . HIS A 1 94 ? 16.337 -14.952 -17.926 1.00 83.38 94 HIS A O 1
ATOM 764 N N . GLY A 1 95 ? 17.860 -14.121 -16.502 1.00 72.75 95 GLY A N 1
ATOM 765 C CA . GLY A 1 95 ? 18.650 -13.500 -17.569 1.00 72.75 95 GLY A CA 1
ATOM 766 C C . GLY A 1 95 ? 17.805 -12.614 -18.492 1.00 72.75 95 GLY A C 1
ATOM 767 O O . GLY A 1 95 ? 17.956 -12.709 -19.701 1.00 72.75 95 GLY A O 1
ATOM 768 N N . ILE A 1 96 ? 16.881 -11.825 -17.915 1.00 77.19 96 ILE A N 1
ATOM 769 C CA . ILE A 1 96 ? 15.877 -11.043 -18.661 1.00 77.19 96 ILE A CA 1
ATOM 770 C C . ILE A 1 96 ? 16.528 -10.299 -19.827 1.00 77.19 96 ILE A C 1
ATOM 772 O O . ILE A 1 96 ? 17.496 -9.562 -19.618 1.00 77.19 96 ILE A O 1
ATOM 776 N N . ASP A 1 97 ? 15.966 -10.483 -21.022 1.00 74.75 97 ASP A N 1
ATOM 777 C CA . ASP A 1 97 ? 16.373 -9.758 -22.216 1.00 74.75 97 ASP A CA 1
ATOM 778 C C . ASP A 1 97 ? 16.014 -8.277 -22.061 1.00 74.75 97 ASP A C 1
ATOM 780 O O . ASP A 1 97 ? 14.849 -7.883 -22.043 1.00 74.75 97 ASP A O 1
ATOM 784 N N . LEU A 1 98 ? 17.042 -7.452 -21.887 1.00 75.44 98 LEU A N 1
ATOM 785 C CA . LEU A 1 98 ? 16.891 -6.016 -21.698 1.00 75.44 98 LEU A CA 1
ATOM 786 C C . LEU A 1 98 ? 16.751 -5.273 -23.030 1.00 75.44 98 LEU A C 1
ATOM 788 O O . LEU A 1 98 ? 16.439 -4.084 -23.010 1.00 75.44 98 LEU A O 1
ATOM 792 N N . THR A 1 99 ? 16.943 -5.941 -24.174 1.00 69.00 99 THR A N 1
ATOM 793 C CA . THR A 1 99 ? 16.817 -5.317 -25.502 1.00 69.00 99 THR A CA 1
ATOM 794 C C . THR A 1 99 ? 15.390 -4.879 -25.812 1.00 69.00 99 THR A C 1
ATOM 796 O O . THR A 1 99 ? 15.187 -3.941 -26.579 1.00 69.00 99 THR A O 1
ATOM 799 N N . THR A 1 100 ? 14.399 -5.484 -25.153 1.00 68.38 100 THR A N 1
ATOM 800 C CA . THR A 1 100 ? 12.984 -5.121 -25.280 1.00 68.38 100 THR A CA 1
ATOM 801 C C . THR A 1 100 ? 12.593 -3.907 -24.432 1.00 68.38 100 THR A C 1
ATOM 803 O O . THR A 1 100 ? 11.430 -3.503 -24.444 1.00 68.38 100 THR A O 1
ATOM 806 N N . LEU A 1 101 ? 13.516 -3.332 -23.649 1.00 67.50 101 LEU A N 1
ATOM 807 C CA . LEU A 1 101 ? 13.223 -2.155 -22.837 1.00 67.50 101 LEU A CA 1
ATOM 808 C C . LEU A 1 101 ? 13.082 -0.911 -23.714 1.00 67.50 101 LEU A C 1
ATOM 810 O O . LEU A 1 101 ? 14.042 -0.429 -24.313 1.00 67.50 101 LEU A O 1
ATOM 814 N N . ASN A 1 102 ? 11.881 -0.338 -23.701 1.00 65.19 102 ASN A N 1
ATOM 815 C CA . ASN A 1 102 ? 11.606 0.949 -24.321 1.00 65.19 102 ASN A CA 1
ATOM 816 C C . ASN A 1 102 ? 12.001 2.093 -23.370 1.00 65.19 102 ASN A C 1
ATOM 818 O O . ASN A 1 102 ? 11.160 2.677 -22.687 1.00 65.19 102 ASN A O 1
ATOM 822 N N . VAL A 1 103 ? 13.302 2.361 -23.270 1.00 65.75 103 VAL A N 1
ATOM 823 C CA . VAL A 1 103 ? 13.858 3.462 -22.472 1.00 65.75 103 VAL A CA 1
ATOM 824 C C . VAL A 1 103 ? 14.452 4.533 -23.380 1.00 65.75 103 VAL A C 1
ATOM 826 O O . VAL A 1 103 ? 15.035 4.228 -24.418 1.00 65.75 103 VAL A O 1
ATOM 829 N N . ASN A 1 104 ? 14.328 5.803 -22.981 1.00 66.38 104 ASN A N 1
ATOM 830 C CA . ASN A 1 104 ? 15.047 6.871 -23.665 1.00 66.38 104 ASN A CA 1
ATOM 831 C C . ASN A 1 104 ? 16.528 6.778 -23.297 1.00 66.38 104 ASN A C 1
ATOM 833 O O . ASN A 1 104 ? 16.957 7.160 -22.203 1.00 66.38 104 ASN A O 1
ATOM 837 N N . TRP A 1 105 ? 17.295 6.245 -24.232 1.00 67.38 105 TRP A N 1
ATOM 838 C CA . TRP A 1 105 ? 18.691 5.965 -24.018 1.00 67.38 105 TRP A CA 1
ATOM 839 C C . TRP A 1 105 ? 19.604 7.204 -24.065 1.00 67.38 105 TRP A C 1
ATOM 841 O O . TRP A 1 105 ? 20.698 7.157 -23.500 1.00 67.38 105 TRP A O 1
ATOM 851 N N . ASP A 1 106 ? 19.123 8.344 -24.580 1.00 61.22 106 ASP A N 1
ATOM 852 C CA . ASP A 1 106 ? 19.836 9.639 -24.595 1.00 61.22 106 ASP A CA 1
ATOM 853 C C . ASP A 1 106 ? 20.111 10.196 -23.186 1.00 61.22 106 ASP A C 1
ATOM 855 O O . ASP A 1 106 ? 20.780 11.216 -23.009 1.00 61.22 106 ASP A O 1
ATOM 859 N N . LEU A 1 107 ? 19.555 9.556 -22.156 1.00 62.22 107 LEU A N 1
ATOM 860 C CA . LEU A 1 107 ? 19.750 9.908 -20.754 1.00 62.22 107 LEU A CA 1
ATOM 861 C C . LEU A 1 107 ? 20.912 9.138 -20.102 1.00 62.22 107 LEU A C 1
ATOM 863 O O . LEU A 1 107 ? 21.245 9.420 -18.945 1.00 62.22 107 LEU A O 1
ATOM 867 N N . THR A 1 108 ? 21.494 8.150 -20.789 1.00 63.69 108 THR A N 1
ATOM 868 C CA . THR A 1 108 ? 22.545 7.269 -20.252 1.00 63.69 108 THR A CA 1
ATOM 869 C C . THR A 1 108 ? 23.952 7.837 -20.439 1.00 63.69 108 THR A C 1
ATOM 871 O O . THR A 1 108 ? 24.220 8.614 -21.351 1.00 63.69 108 THR A O 1
ATOM 874 N N . LYS A 1 109 ? 24.877 7.447 -19.554 1.00 60.84 109 LYS A N 1
ATOM 875 C CA . LYS A 1 109 ? 26.295 7.8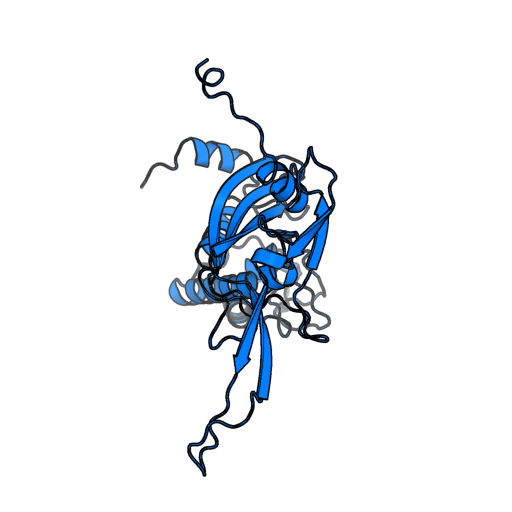30 -19.610 1.00 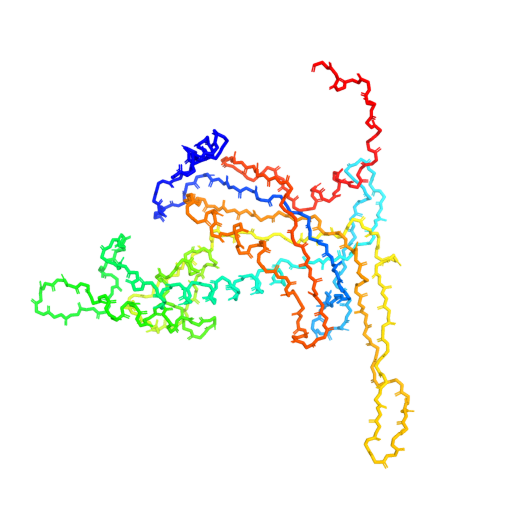60.84 109 LYS A CA 1
ATOM 876 C C . LYS A 1 109 ? 27.057 7.023 -20.676 1.00 60.84 109 LYS A C 1
ATOM 878 O O . LYS A 1 109 ? 27.945 6.260 -20.321 1.00 60.84 109 LYS A O 1
ATOM 883 N N . GLU A 1 110 ? 26.769 7.192 -21.964 1.00 55.94 110 GLU A N 1
ATOM 884 C CA . GLU A 1 110 ? 27.581 6.580 -23.032 1.00 55.94 110 GLU A CA 1
ATOM 885 C C . GLU A 1 110 ? 28.033 7.619 -24.072 1.00 55.94 110 GLU A C 1
ATOM 887 O O . GLU A 1 110 ? 27.292 8.057 -24.950 1.00 55.94 110 GLU A O 1
ATOM 892 N N . LYS A 1 111 ? 29.321 7.982 -23.987 1.00 50.56 111 LYS A N 1
ATOM 893 C CA . LYS A 1 111 ? 30.106 8.558 -25.084 1.00 50.56 111 LYS A CA 1
ATOM 894 C C . LYS A 1 111 ? 31.071 7.492 -25.598 1.00 50.56 111 LYS A C 1
ATOM 896 O O . LYS A 1 111 ? 32.137 7.311 -25.015 1.00 50.56 111 LYS A O 1
ATOM 901 N N . LYS A 1 112 ? 30.778 6.878 -26.748 1.00 45.19 112 LYS A N 1
ATOM 902 C CA . LYS A 1 112 ? 31.810 6.294 -27.622 1.00 45.19 112 LYS A CA 1
ATOM 903 C C . LYS A 1 112 ? 31.520 6.605 -29.092 1.00 45.19 112 LYS A C 1
ATOM 905 O O . LYS A 1 112 ? 30.498 6.228 -29.642 1.00 45.19 112 LYS A O 1
ATOM 910 N N . LYS A 1 113 ? 32.469 7.306 -29.727 1.00 44.38 113 LYS A N 1
ATOM 911 C CA . LYS A 1 113 ? 32.616 7.468 -31.190 1.00 44.38 113 LYS A CA 1
ATOM 912 C C . LYS A 1 113 ? 31.331 7.810 -31.974 1.00 44.38 113 LYS A C 1
ATOM 914 O O . LYS A 1 113 ? 31.106 7.268 -33.050 1.00 44.38 113 LYS A O 1
ATOM 919 N N . GLY A 1 114 ? 30.502 8.724 -31.464 1.00 53.72 114 GLY A N 1
ATOM 920 C CA . GLY A 1 114 ? 29.426 9.354 -32.244 1.00 53.72 114 GLY A CA 1
ATOM 921 C C . GLY A 1 114 ? 28.257 8.450 -32.664 1.00 53.72 114 GLY A C 1
ATOM 922 O O . GLY A 1 114 ? 27.403 8.909 -33.416 1.00 53.72 114 GLY A O 1
ATOM 923 N N . LYS A 1 115 ? 28.186 7.200 -32.186 1.00 52.16 115 LYS A N 1
ATOM 924 C CA . LYS A 1 115 ? 27.015 6.326 -32.341 1.00 52.16 115 LYS A CA 1
ATOM 925 C C . LYS A 1 115 ? 26.559 5.863 -30.964 1.00 52.16 115 LYS A C 1
ATOM 927 O O . LYS A 1 115 ? 27.346 5.298 -30.214 1.00 52.16 115 LYS A O 1
ATOM 932 N N . PHE A 1 116 ? 25.297 6.127 -30.649 1.00 57.88 116 PHE A N 1
ATOM 933 C CA . PHE A 1 116 ? 24.674 5.683 -29.413 1.00 57.88 116 PHE A CA 1
ATOM 934 C C . PHE A 1 116 ? 24.491 4.152 -29.445 1.00 57.88 116 PHE A C 1
ATOM 936 O O . PHE A 1 116 ? 23.839 3.640 -30.356 1.00 57.88 116 PHE A O 1
ATOM 943 N N . GLN A 1 117 ? 25.067 3.421 -28.484 1.00 62.12 117 GLN A N 1
ATOM 944 C CA . GLN A 1 117 ? 24.791 1.998 -28.267 1.00 62.12 117 GLN A CA 1
ATOM 945 C C . GLN A 1 117 ? 24.496 1.747 -26.781 1.00 62.12 117 GLN A C 1
ATOM 947 O O . GLN A 1 117 ? 25.286 2.151 -25.934 1.00 62.12 117 GLN A O 1
ATOM 952 N N . PRO A 1 118 ? 23.374 1.092 -26.445 1.00 65.31 118 PRO A N 1
ATOM 953 C CA . PRO A 1 118 ? 23.042 0.785 -25.060 1.00 65.31 118 PRO A CA 1
ATOM 954 C C . PRO A 1 118 ? 23.918 -0.340 -24.488 1.00 65.31 118 PRO A C 1
ATOM 956 O O . PRO A 1 118 ? 23.900 -1.462 -24.998 1.00 65.31 118 PRO A O 1
ATOM 959 N N . ASP A 1 119 ? 24.636 -0.077 -23.391 1.00 76.12 119 ASP A N 1
ATOM 960 C CA . ASP A 1 119 ? 25.299 -1.130 -22.610 1.00 76.12 119 ASP A CA 1
ATOM 961 C C . ASP A 1 119 ? 24.286 -1.831 -21.684 1.00 76.12 119 ASP A C 1
ATOM 963 O O . ASP A 1 119 ? 24.026 -1.431 -20.542 1.00 76.12 119 ASP A O 1
ATOM 967 N N . PHE A 1 120 ? 23.704 -2.918 -22.191 1.00 78.88 120 PHE A N 1
ATOM 968 C CA . PHE A 1 120 ? 22.764 -3.751 -21.441 1.00 78.88 120 PHE A CA 1
ATOM 969 C C . PHE A 1 120 ? 23.392 -4.429 -20.216 1.00 78.88 120 PHE A C 1
ATOM 971 O O . PHE A 1 120 ? 22.682 -4.685 -19.241 1.00 78.88 120 PHE A O 1
ATOM 978 N N . ASN A 1 121 ? 24.705 -4.682 -20.212 1.00 81.25 121 ASN A N 1
ATOM 979 C CA . ASN A 1 121 ? 25.382 -5.250 -19.047 1.00 81.25 121 ASN A CA 1
ATOM 980 C C . ASN A 1 121 ? 25.461 -4.215 -17.926 1.00 81.25 121 ASN A C 1
ATOM 982 O O . ASN A 1 121 ? 25.140 -4.520 -16.777 1.00 81.25 121 ASN A O 1
ATOM 986 N N . GLN A 1 122 ? 25.806 -2.971 -18.260 1.00 80.81 122 GLN A N 1
ATOM 987 C CA . GLN A 1 122 ? 25.824 -1.880 -17.290 1.00 80.81 122 GLN A CA 1
ATOM 988 C C . GLN A 1 122 ? 24.423 -1.594 -16.726 1.00 80.81 122 GLN A C 1
ATOM 990 O O . GLN A 1 122 ? 24.270 -1.401 -15.514 1.00 80.81 122 GLN A O 1
ATOM 995 N N . LEU A 1 123 ? 23.387 -1.617 -17.572 1.00 81.19 123 LEU A N 1
ATOM 996 C CA . LEU A 1 123 ? 21.997 -1.484 -17.130 1.00 81.19 123 LEU A CA 1
ATOM 997 C C . LEU A 1 123 ? 21.603 -2.610 -16.166 1.00 81.19 123 LEU A C 1
ATOM 999 O O . LEU A 1 123 ? 21.037 -2.343 -15.102 1.00 81.19 123 LEU A O 1
ATOM 1003 N N . ARG A 1 124 ? 21.939 -3.860 -16.506 1.00 84.50 124 ARG A N 1
ATOM 1004 C CA . ARG A 1 124 ? 21.685 -5.027 -15.655 1.00 84.50 124 ARG A CA 1
ATOM 1005 C C . ARG A 1 124 ? 22.337 -4.866 -14.285 1.00 84.50 124 ARG A C 1
ATOM 1007 O O . ARG A 1 124 ? 21.642 -4.976 -13.275 1.00 84.50 124 ARG A O 1
ATOM 1014 N N . SER A 1 125 ? 23.626 -4.534 -14.243 1.00 86.44 125 SER A N 1
ATOM 1015 C CA . SER A 1 125 ? 24.348 -4.287 -12.990 1.00 86.44 125 SER A CA 1
ATOM 1016 C C . SER A 1 125 ? 23.697 -3.165 -12.186 1.00 86.44 125 SER A C 1
ATOM 1018 O O . SER A 1 125 ? 23.437 -3.327 -10.998 1.00 86.44 125 SER A O 1
ATOM 1020 N N . SER A 1 126 ? 23.305 -2.066 -12.836 1.00 86.62 126 SER A N 1
ATOM 1021 C CA . SER A 1 126 ? 22.632 -0.965 -12.146 1.00 86.62 126 SER A CA 1
ATOM 1022 C C . SER A 1 126 ? 21.286 -1.357 -11.539 1.00 86.62 126 SER A C 1
ATOM 1024 O O . SER A 1 126 ? 20.934 -0.815 -10.492 1.00 86.62 126 SER A O 1
ATOM 1026 N N . ILE A 1 127 ? 20.517 -2.246 -12.175 1.00 88.38 127 ILE A N 1
ATOM 1027 C CA . ILE A 1 127 ? 19.246 -2.749 -11.633 1.00 88.38 127 ILE A CA 1
ATOM 1028 C C . ILE A 1 127 ? 19.498 -3.641 -10.411 1.00 88.38 127 ILE A C 1
ATOM 1030 O O . ILE A 1 127 ? 18.812 -3.492 -9.397 1.00 88.38 127 ILE A O 1
ATOM 1034 N N . LEU A 1 128 ? 20.490 -4.533 -10.477 1.00 88.81 128 LEU A N 1
ATOM 1035 C CA . LEU A 1 128 ? 20.845 -5.438 -9.377 1.00 88.81 128 LEU A CA 1
ATOM 1036 C C . LEU A 1 128 ? 21.405 -4.678 -8.160 1.00 88.81 128 LEU A C 1
ATOM 1038 O O . LEU A 1 128 ? 21.058 -4.975 -7.014 1.00 88.81 128 LEU A O 1
ATOM 1042 N N . GLU A 1 129 ? 22.172 -3.621 -8.413 1.00 89.75 129 GLU A N 1
ATOM 1043 C CA . GLU A 1 129 ? 22.750 -2.720 -7.409 1.00 89.75 129 GLU A CA 1
ATOM 1044 C C . GLU A 1 129 ? 21.770 -1.625 -6.936 1.00 89.75 129 GLU A C 1
ATOM 1046 O O . GLU A 1 129 ? 22.149 -0.721 -6.196 1.00 89.75 129 GLU A O 1
ATOM 1051 N N . CYS A 1 130 ? 20.501 -1.663 -7.365 1.00 89.12 130 CYS A N 1
ATOM 1052 C CA . CYS A 1 130 ? 19.496 -0.679 -6.966 1.00 89.12 130 CYS A CA 1
ATOM 1053 C C . CYS A 1 130 ? 19.146 -0.826 -5.478 1.00 89.12 130 CYS A C 1
ATOM 1055 O O . CYS A 1 130 ? 18.567 -1.829 -5.061 1.00 89.12 130 CYS A O 1
ATOM 1057 N N . GLU A 1 131 ? 19.428 0.187 -4.673 1.00 87.06 131 GLU A N 1
ATOM 1058 C CA . GLU A 1 131 ? 19.217 0.194 -3.226 1.00 87.06 131 GLU A CA 1
ATOM 1059 C C . GLU A 1 131 ? 18.194 1.259 -2.837 1.00 87.06 131 GLU A C 1
ATOM 1061 O O . GLU A 1 131 ? 17.975 2.255 -3.533 1.00 87.06 131 GLU A O 1
ATOM 1066 N N . LEU A 1 132 ? 17.463 1.016 -1.753 1.00 81.88 132 LEU A N 1
ATOM 1067 C CA . LEU A 1 132 ? 16.595 2.047 -1.193 1.00 81.88 132 LEU A CA 1
ATOM 1068 C C . LEU A 1 132 ? 17.490 3.117 -0.562 1.00 81.88 132 LEU A C 1
ATOM 1070 O O . LEU A 1 132 ? 18.494 2.770 0.044 1.00 81.88 132 LEU A O 1
ATOM 1074 N N . LYS A 1 133 ? 17.120 4.396 -0.716 1.00 76.25 133 LYS A N 1
ATOM 1075 C CA . LYS A 1 133 ? 17.834 5.584 -0.207 1.00 76.25 133 LYS A CA 1
ATOM 1076 C C . LYS A 1 133 ? 19.188 5.897 -0.867 1.00 76.25 133 LYS A C 1
ATOM 1078 O O . LYS A 1 133 ? 19.398 7.051 -1.222 1.00 76.25 133 LYS A O 1
ATOM 1083 N N . ASP A 1 134 ? 20.063 4.914 -1.066 1.00 78.50 134 ASP A N 1
ATOM 1084 C CA . ASP A 1 134 ? 21.479 5.189 -1.361 1.00 78.50 134 ASP A CA 1
ATOM 1085 C C . ASP A 1 134 ? 21.866 5.156 -2.844 1.00 78.50 134 ASP A C 1
ATOM 1087 O O . ASP A 1 134 ? 22.846 5.811 -3.229 1.00 78.50 134 ASP A O 1
ATOM 1091 N N . ARG A 1 135 ? 21.130 4.386 -3.663 1.00 85.50 135 ARG A N 1
ATOM 1092 C CA . ARG A 1 135 ? 21.417 4.209 -5.094 1.00 85.50 135 ARG A CA 1
ATOM 1093 C C . ARG A 1 135 ? 20.185 3.798 -5.897 1.00 85.50 135 ARG A C 1
ATOM 1095 O O . ARG A 1 135 ? 19.862 2.615 -6.009 1.00 85.50 135 ARG A O 1
ATOM 1102 N N . LEU A 1 136 ? 19.505 4.754 -6.522 1.00 88.38 136 LEU A N 1
ATOM 1103 C CA . LEU A 1 136 ? 18.284 4.485 -7.280 1.00 88.38 136 LEU A CA 1
ATOM 1104 C C . LEU A 1 136 ? 18.589 4.339 -8.770 1.00 88.38 136 LEU A C 1
ATOM 1106 O O . LEU A 1 136 ? 18.893 5.302 -9.471 1.00 88.38 136 LEU A O 1
ATOM 1110 N N . CYS A 1 137 ? 18.439 3.119 -9.292 1.00 87.25 137 CYS A N 1
ATOM 1111 C CA . CYS A 1 137 ? 18.767 2.845 -10.693 1.00 87.25 137 CYS A CA 1
ATOM 1112 C C . CYS A 1 137 ? 17.869 3.574 -11.698 1.00 87.25 137 CYS A C 1
ATOM 1114 O O . CYS A 1 137 ? 18.260 3.683 -12.851 1.00 87.25 137 CYS A O 1
ATOM 1116 N N . ARG A 1 138 ? 16.670 4.035 -11.296 1.00 86.88 138 ARG A N 1
ATOM 1117 C CA . ARG A 1 138 ? 15.684 4.738 -12.146 1.00 86.88 138 ARG A CA 1
ATOM 1118 C C . ARG A 1 138 ? 15.266 3.988 -13.427 1.00 86.88 138 ARG A C 1
ATOM 1120 O O . ARG A 1 138 ? 14.626 4.566 -14.291 1.00 86.88 138 ARG A O 1
ATOM 1127 N N . ALA A 1 139 ? 15.586 2.700 -13.525 1.00 83.75 139 ALA A N 1
ATOM 1128 C CA . ALA A 1 139 ? 15.273 1.852 -14.675 1.00 83.75 139 ALA A CA 1
ATOM 1129 C C . ALA A 1 139 ? 14.392 0.652 -14.305 1.00 83.75 139 ALA A C 1
ATOM 1131 O O . ALA A 1 139 ? 13.626 0.160 -15.125 1.00 83.75 139 ALA A O 1
ATOM 1132 N N . CYS A 1 140 ? 14.495 0.158 -13.068 1.00 87.81 140 CYS A N 1
ATOM 1133 C CA . CYS A 1 140 ? 13.745 -1.018 -12.651 1.00 87.81 140 CYS A CA 1
ATOM 1134 C C . CYS A 1 140 ? 12.267 -0.688 -12.359 1.00 87.81 140 CYS A C 1
ATOM 1136 O O . CYS A 1 140 ? 11.954 0.445 -11.963 1.00 87.81 140 CYS A O 1
ATOM 1138 N N . PRO A 1 141 ? 11.363 -1.687 -12.437 1.00 90.44 141 PRO A N 1
ATOM 1139 C CA . PRO A 1 141 ? 9.941 -1.500 -12.134 1.00 90.44 141 PRO A CA 1
ATOM 1140 C C . PRO A 1 141 ? 9.680 -0.886 -10.751 1.00 90.44 141 PRO A C 1
ATOM 1142 O O . PRO A 1 141 ? 8.756 -0.095 -10.586 1.00 90.44 141 PRO A O 1
ATOM 1145 N N . ARG A 1 142 ? 10.547 -1.155 -9.761 1.00 92.88 142 ARG A N 1
ATOM 1146 C CA . ARG A 1 142 ? 10.442 -0.550 -8.424 1.00 92.88 142 ARG A CA 1
ATOM 1147 C C . ARG A 1 142 ? 10.553 0.970 -8.477 1.00 92.88 142 ARG A C 1
ATOM 1149 O O . ARG A 1 142 ? 9.735 1.654 -7.877 1.00 92.88 142 ARG A O 1
ATOM 1156 N N . CYS A 1 143 ? 11.562 1.505 -9.164 1.00 91.44 143 CYS A N 1
ATOM 1157 C CA . CYS A 1 143 ? 11.741 2.952 -9.294 1.00 91.44 143 CYS A CA 1
ATOM 1158 C C . CYS A 1 143 ? 10.597 3.590 -10.093 1.00 91.44 143 CYS A C 1
ATOM 1160 O O . CYS A 1 143 ? 10.167 4.688 -9.752 1.00 91.44 143 CYS A O 1
ATOM 1162 N N . SER A 1 144 ? 10.097 2.888 -11.115 1.00 90.12 144 SER A N 1
ATOM 1163 C CA . SER A 1 144 ? 8.969 3.336 -11.939 1.00 90.12 144 SER A CA 1
ATOM 1164 C C . SER A 1 144 ? 7.662 3.458 -11.141 1.00 90.12 144 SER A C 1
ATOM 1166 O O . SER A 1 144 ? 6.934 4.440 -11.282 1.00 90.12 144 SER A O 1
ATOM 1168 N N . LEU A 1 145 ? 7.379 2.486 -10.267 1.00 94.19 145 LEU A N 1
ATOM 1169 C CA . LEU A 1 145 ? 6.140 2.433 -9.488 1.00 94.19 145 LEU A CA 1
ATOM 1170 C C . LEU A 1 145 ? 6.241 3.212 -8.174 1.00 94.19 145 LEU A C 1
ATOM 1172 O O . LEU A 1 145 ? 5.454 4.122 -7.935 1.00 94.19 145 LEU A O 1
ATOM 1176 N N . PHE A 1 146 ? 7.239 2.928 -7.337 1.00 93.81 146 PHE A N 1
ATOM 1177 C CA . PHE A 1 146 ? 7.379 3.538 -6.005 1.00 93.81 146 PHE A CA 1
ATOM 1178 C C . PHE A 1 146 ? 8.023 4.929 -6.023 1.00 93.81 146 PHE A C 1
ATOM 1180 O O . PHE A 1 146 ? 8.067 5.601 -4.986 1.00 93.81 146 PHE A O 1
ATOM 1187 N N . GLY A 1 147 ? 8.482 5.365 -7.197 1.00 91.69 147 GLY A N 1
ATOM 1188 C CA . GLY A 1 147 ? 9.201 6.611 -7.403 1.00 91.69 147 GLY A CA 1
ATOM 1189 C C . GLY A 1 147 ? 10.697 6.480 -7.134 1.00 91.69 147 GLY A C 1
ATOM 1190 O O . GLY A 1 147 ? 11.182 5.547 -6.482 1.00 91.69 147 GLY A O 1
ATOM 1191 N N . ALA A 1 148 ? 11.442 7.448 -7.652 1.00 89.25 148 ALA A N 1
ATOM 1192 C CA . ALA A 1 148 ? 12.873 7.553 -7.450 1.00 89.25 148 ALA A CA 1
ATOM 1193 C C . ALA A 1 148 ? 13.297 9.020 -7.435 1.00 89.25 148 ALA A C 1
ATOM 1195 O O . ALA A 1 148 ? 13.172 9.716 -8.440 1.00 89.25 148 ALA A O 1
ATOM 1196 N N . VAL A 1 149 ? 13.805 9.471 -6.293 1.00 84.69 149 VAL A N 1
ATOM 1197 C CA . VAL A 1 149 ? 14.341 10.819 -6.112 1.00 84.69 149 VAL A CA 1
ATOM 1198 C C . VAL A 1 149 ? 15.768 10.669 -5.627 1.00 84.69 149 VAL A C 1
ATOM 1200 O O . VAL A 1 149 ? 15.994 10.082 -4.572 1.00 84.69 149 VAL A O 1
ATOM 1203 N N . GLU A 1 150 ? 16.726 11.166 -6.401 1.00 74.94 150 GLU A N 1
ATOM 1204 C CA . GLU A 1 150 ? 18.140 11.091 -6.042 1.00 74.94 150 GLU A CA 1
ATOM 1205 C C . GLU A 1 150 ? 18.775 12.480 -6.115 1.00 74.94 150 GLU A C 1
ATOM 1207 O O . GLU A 1 150 ? 18.648 13.198 -7.105 1.00 74.94 150 GLU A O 1
ATOM 1212 N N . THR A 1 151 ? 19.455 12.872 -5.038 1.00 67.69 151 THR A N 1
ATOM 1213 C CA . THR A 1 151 ? 20.123 14.176 -4.914 1.00 67.69 151 THR A CA 1
ATOM 1214 C C . THR A 1 151 ? 21.513 14.194 -5.565 1.00 67.69 151 THR A C 1
ATOM 1216 O O . THR A 1 151 ? 22.083 15.267 -5.770 1.00 67.69 151 THR A O 1
ATOM 1219 N N . GLY A 1 152 ? 22.052 13.025 -5.935 1.00 67.50 152 GLY A N 1
ATOM 1220 C CA . GLY A 1 152 ? 23.352 12.846 -6.591 1.00 67.50 152 GLY A CA 1
ATOM 1221 C C . GLY A 1 152 ? 23.269 12.277 -8.016 1.00 67.50 152 GLY A C 1
ATOM 1222 O O . GLY A 1 152 ? 22.195 12.017 -8.543 1.00 67.50 152 GLY A O 1
ATOM 1223 N N . ASN A 1 153 ? 24.431 12.053 -8.643 1.00 63.59 153 ASN A N 1
ATOM 1224 C CA . ASN A 1 153 ? 24.555 11.430 -9.977 1.00 63.59 153 ASN A CA 1
ATOM 1225 C C . ASN A 1 153 ? 24.996 9.955 -9.896 1.00 63.59 153 ASN A C 1
ATOM 1227 O O . ASN A 1 153 ? 25.828 9.492 -10.689 1.00 63.59 153 ASN A O 1
ATOM 1231 N N . LYS A 1 154 ? 24.463 9.208 -8.923 1.00 64.12 154 LYS A N 1
ATOM 1232 C CA . LYS A 1 154 ? 24.701 7.765 -8.812 1.00 64.12 154 LYS A CA 1
ATOM 1233 C C . LYS A 1 154 ? 23.810 7.004 -9.810 1.00 64.12 154 LYS A C 1
ATOM 1235 O O . LYS A 1 154 ? 22.698 7.423 -10.136 1.00 64.12 154 LYS A O 1
ATOM 1240 N N . GLY A 1 155 ? 24.340 5.902 -10.341 1.00 65.00 155 GLY A N 1
ATOM 1241 C CA . GLY A 1 155 ? 23.688 5.092 -11.379 1.00 65.00 155 GLY A CA 1
ATOM 1242 C C . GLY A 1 155 ? 24.102 5.440 -12.817 1.00 65.00 155 GLY A C 1
ATOM 1243 O O . GLY A 1 155 ? 25.067 6.179 -13.046 1.00 65.00 155 GLY A O 1
ATOM 1244 N N . ILE A 1 156 ? 23.366 4.866 -13.773 1.00 71.19 156 ILE A N 1
ATOM 1245 C CA . ILE A 1 156 ? 23.675 4.877 -15.219 1.00 71.19 156 ILE A CA 1
ATOM 1246 C C . ILE A 1 156 ? 23.293 6.169 -15.947 1.00 71.19 156 ILE A C 1
ATOM 1248 O O . ILE A 1 156 ? 23.748 6.401 -17.063 1.00 71.19 156 ILE A O 1
ATOM 1252 N N . TRP A 1 157 ? 22.468 7.016 -15.332 1.00 74.00 157 TRP A N 1
ATOM 1253 C CA . TRP A 1 157 ? 21.925 8.206 -15.986 1.00 74.00 157 TRP A CA 1
ATOM 1254 C C . TRP A 1 157 ? 22.836 9.422 -15.795 1.00 74.00 157 TRP A C 1
ATOM 1256 O O . TRP A 1 157 ? 23.298 9.684 -14.680 1.00 74.00 157 TRP A O 1
ATOM 1266 N N . GLU A 1 158 ? 23.089 10.165 -16.874 1.00 68.50 158 GLU A N 1
ATOM 1267 C CA . GLU A 1 158 ? 23.937 11.366 -16.885 1.00 68.50 158 GLU A CA 1
ATOM 1268 C C . GLU A 1 158 ? 23.194 12.578 -16.314 1.00 68.50 158 GLU A C 1
ATOM 1270 O O . GLU A 1 158 ? 23.718 13.306 -15.465 1.00 68.50 158 GLU A O 1
ATOM 1275 N N . LYS A 1 159 ? 21.940 12.765 -16.738 1.00 70.56 159 LYS A N 1
ATOM 1276 C CA . LYS A 1 159 ? 21.081 13.847 -16.253 1.00 70.56 159 LYS A CA 1
ATOM 1277 C C . LYS A 1 159 ? 20.446 13.482 -14.912 1.00 70.56 159 LYS A C 1
ATOM 1279 O O . LYS A 1 159 ? 20.061 12.335 -14.653 1.00 70.56 159 LYS A O 1
ATOM 1284 N N . ARG A 1 160 ? 20.275 14.494 -14.059 1.00 71.44 160 ARG A N 1
ATOM 1285 C CA . ARG A 1 160 ? 19.375 14.384 -12.910 1.00 71.44 160 ARG A CA 1
ATOM 1286 C C . ARG A 1 160 ? 17.947 14.378 -13.422 1.00 71.44 160 ARG A C 1
ATOM 1288 O O . ARG A 1 160 ? 17.517 15.314 -14.084 1.00 71.44 160 ARG A O 1
ATOM 1295 N N . TRP A 1 161 ? 17.230 13.317 -13.101 1.00 77.38 161 TRP A N 1
ATOM 1296 C CA . TRP A 1 161 ? 15.806 13.213 -13.354 1.00 77.38 161 TRP A CA 1
ATOM 1297 C C . TRP A 1 161 ? 15.194 12.356 -12.255 1.00 77.38 161 TRP A C 1
ATOM 1299 O O . TRP A 1 161 ? 15.802 11.373 -11.816 1.00 77.38 161 TRP A O 1
ATOM 1309 N N . ASN A 1 162 ? 14.023 12.781 -11.796 1.00 85.00 162 ASN A N 1
ATOM 1310 C CA . ASN A 1 162 ? 13.280 12.150 -10.720 1.00 85.00 162 ASN A CA 1
ATOM 1311 C C . ASN A 1 162 ? 12.034 11.487 -11.300 1.00 85.00 162 ASN A C 1
ATOM 1313 O O . ASN A 1 162 ? 11.398 12.025 -12.204 1.00 85.00 162 ASN A O 1
ATOM 1317 N N . ILE A 1 163 ? 11.669 10.343 -10.738 1.00 87.69 163 ILE A N 1
ATOM 1318 C CA . ILE A 1 163 ? 10.456 9.613 -11.091 1.00 87.69 163 ILE A CA 1
ATOM 1319 C C . ILE A 1 163 ? 9.444 9.839 -9.978 1.00 87.69 163 ILE A C 1
ATOM 1321 O O . ILE A 1 163 ? 9.675 9.446 -8.830 1.00 87.69 163 ILE A O 1
ATOM 1325 N N . LYS A 1 164 ? 8.310 10.458 -10.313 1.00 88.81 164 LYS A N 1
ATOM 1326 C CA . LYS A 1 164 ? 7.181 10.557 -9.386 1.00 88.81 164 LYS A CA 1
ATOM 1327 C C . LYS A 1 164 ? 6.539 9.173 -9.246 1.00 88.81 164 LYS A C 1
ATOM 1329 O O . LYS A 1 164 ? 6.274 8.516 -10.246 1.00 88.81 164 LYS A O 1
ATOM 1334 N N . HIS A 1 165 ? 6.268 8.758 -8.013 1.00 91.69 165 HIS A N 1
ATOM 1335 C CA . HIS A 1 165 ? 5.609 7.486 -7.705 1.00 91.69 165 HIS A CA 1
ATOM 1336 C C . HIS A 1 165 ? 4.250 7.362 -8.408 1.00 91.69 165 HIS A C 1
ATOM 1338 O O . HIS A 1 165 ? 3.490 8.323 -8.429 1.00 91.69 165 HIS A O 1
ATOM 1344 N N . ARG A 1 166 ? 3.942 6.194 -8.971 1.00 94.69 166 ARG A N 1
ATOM 1345 C CA . ARG A 1 166 ? 2.648 5.846 -9.583 1.00 94.69 166 ARG A CA 1
ATOM 1346 C C . ARG A 1 166 ? 1.819 4.889 -8.725 1.00 94.69 166 ARG A C 1
ATOM 1348 O O . ARG A 1 166 ? 0.769 4.449 -9.164 1.00 94.69 166 ARG A O 1
ATOM 1355 N N . ILE A 1 167 ? 2.292 4.572 -7.525 1.00 95.81 167 ILE A N 1
ATOM 1356 C CA . ILE A 1 167 ? 1.527 3.877 -6.493 1.00 95.81 167 ILE A CA 1
ATOM 1357 C C . ILE A 1 167 ? 1.313 4.825 -5.315 1.00 95.81 167 ILE A C 1
ATOM 1359 O O . ILE A 1 167 ? 2.270 5.403 -4.781 1.00 95.81 167 ILE A O 1
ATOM 1363 N N . GLU A 1 168 ? 0.054 5.005 -4.952 1.00 95.00 168 GLU A N 1
ATOM 1364 C CA . GLU A 1 168 ? -0.415 5.938 -3.939 1.00 95.00 168 GLU A CA 1
ATOM 1365 C C . GLU A 1 168 ? -1.042 5.135 -2.793 1.00 95.00 168 GLU A C 1
ATOM 1367 O O . GLU A 1 168 ? -1.765 4.160 -3.003 1.00 95.00 168 GLU A O 1
ATOM 1372 N N . TYR A 1 169 ? -0.662 5.501 -1.570 1.00 95.31 169 TYR A N 1
ATOM 1373 C CA . TYR A 1 169 ? -1.058 4.825 -0.340 1.00 95.31 169 TYR A CA 1
ATOM 1374 C C . TYR A 1 169 ? -1.763 5.829 0.558 1.00 95.31 169 TYR A C 1
ATOM 1376 O O . TYR A 1 169 ? -1.222 6.910 0.805 1.00 95.31 169 TYR A O 1
ATOM 1384 N N . SER A 1 170 ? -2.896 5.429 1.119 1.00 93.50 170 SER A N 1
ATOM 1385 C CA . SER A 1 170 ? -3.545 6.147 2.213 1.00 93.50 170 SER A CA 1
ATOM 1386 C C . SER A 1 170 ? -3.320 5.418 3.537 1.00 93.50 170 SER A C 1
ATOM 1388 O O . SER A 1 170 ? -3.088 4.206 3.579 1.00 93.50 170 SER A O 1
ATOM 1390 N N . SER A 1 171 ? -3.359 6.164 4.641 1.00 96.19 171 SER A N 1
ATOM 1391 C CA . SER A 1 171 ? -3.375 5.551 5.968 1.00 96.19 171 SER A CA 1
ATOM 1392 C C . SER A 1 171 ? -4.665 4.753 6.135 1.00 96.19 171 SER A C 1
ATOM 1394 O O . SER A 1 171 ? -5.728 5.203 5.711 1.00 96.19 171 SER A O 1
ATOM 1396 N N . ALA A 1 172 ? -4.552 3.570 6.727 1.00 96.75 172 ALA A N 1
ATOM 1397 C CA . ALA A 1 172 ? -5.683 2.698 6.996 1.00 96.75 172 ALA A CA 1
ATOM 1398 C C . ALA A 1 172 ? -6.115 2.860 8.455 1.00 96.75 172 ALA A C 1
ATOM 1400 O O . ALA A 1 172 ? -5.268 2.972 9.344 1.00 96.75 172 ALA A O 1
ATOM 1401 N N . PHE A 1 173 ? -7.420 2.878 8.691 1.00 97.31 173 PHE A N 1
ATOM 1402 C CA . PHE A 1 173 ? -8.008 3.074 10.013 1.00 97.31 173 PHE A CA 1
ATOM 1403 C C . PHE A 1 173 ? -8.642 1.762 10.455 1.00 97.31 173 PHE A C 1
ATOM 1405 O O . PHE A 1 173 ? -9.306 1.108 9.650 1.00 97.31 173 PHE A O 1
ATOM 1412 N N . SER A 1 174 ? -8.408 1.378 11.706 1.00 97.31 174 SER A N 1
ATOM 1413 C CA . SER A 1 174 ? -9.001 0.169 12.292 1.00 97.31 174 SER A CA 1
ATOM 1414 C C . SER A 1 174 ? -10.527 0.212 12.237 1.00 97.31 174 SER A C 1
ATOM 1416 O O . SER A 1 174 ? -11.112 1.283 12.396 1.00 97.31 174 SER A O 1
ATOM 1418 N N . LEU A 1 175 ? -11.175 -0.932 12.004 1.00 96.25 175 LEU A N 1
ATOM 1419 C CA . LEU A 1 175 ? -12.631 -1.065 12.137 1.00 96.25 175 LEU A CA 1
ATOM 1420 C C . LEU A 1 175 ? -13.055 -1.036 13.604 1.00 96.25 175 LEU A C 1
ATOM 1422 O O . LEU A 1 175 ? -14.075 -0.433 13.939 1.00 96.25 175 LEU A O 1
ATOM 1426 N N . GLU A 1 176 ? -12.255 -1.654 14.461 1.00 95.31 176 GLU A N 1
ATOM 1427 C CA . GLU A 1 176 ? -12.478 -1.717 15.896 1.00 95.31 176 GLU A CA 1
ATOM 1428 C C . GLU A 1 176 ? -12.033 -0.410 16.586 1.00 95.31 176 GLU A C 1
ATOM 1430 O O . GLU A 1 176 ? -11.081 0.241 16.133 1.00 95.31 176 GLU A O 1
ATOM 1435 N N . PRO A 1 177 ? -12.697 -0.001 17.682 1.00 94.62 177 PRO A N 1
ATOM 1436 C CA . PRO A 1 177 ? -12.240 1.096 18.527 1.00 94.62 177 PRO A CA 1
ATOM 1437 C C . PRO A 1 177 ? -10.860 0.835 19.135 1.00 94.62 177 PRO A C 1
ATOM 1439 O O . PRO A 1 177 ? -10.456 -0.300 19.384 1.00 94.62 177 PRO A O 1
ATOM 1442 N N . TYR A 1 178 ? -10.144 1.913 19.432 1.00 94.12 178 TYR A N 1
ATOM 1443 C CA . TYR A 1 178 ? -8.824 1.877 20.054 1.00 94.12 178 TYR A CA 1
ATOM 1444 C C . TYR A 1 178 ? -8.788 1.069 21.357 1.00 94.12 178 TYR A C 1
ATOM 1446 O O . TYR A 1 178 ? -7.844 0.315 21.587 1.00 94.12 178 TYR A O 1
ATOM 1454 N N . GLU A 1 179 ? -9.818 1.208 22.189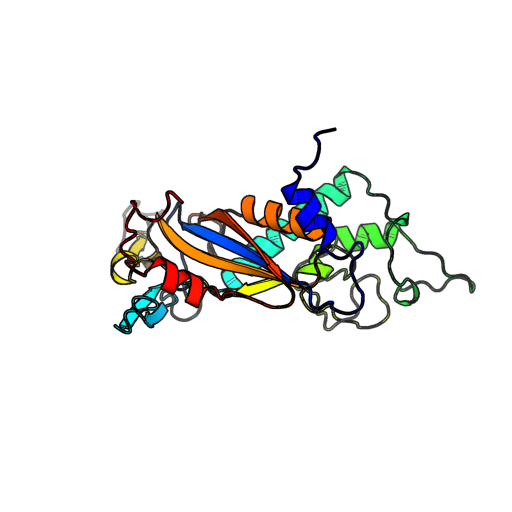 1.00 92.12 179 GLU A N 1
ATOM 1455 C CA . GLU A 1 179 ? -9.911 0.581 23.507 1.00 92.12 179 GLU A CA 1
ATOM 1456 C C . GLU A 1 179 ? -9.976 -0.950 23.424 1.00 92.12 179 GLU A C 1
ATOM 1458 O O . GLU A 1 179 ? -9.578 -1.631 24.366 1.00 92.12 179 GLU A O 1
ATOM 1463 N N . GLU A 1 180 ? -10.445 -1.492 22.297 1.00 92.00 180 GLU A N 1
ATOM 1464 C CA . GLU A 1 180 ? -10.480 -2.934 22.030 1.00 92.00 180 GLU A CA 1
ATOM 1465 C C . GLU A 1 180 ? -9.154 -3.453 21.461 1.00 92.00 180 GLU A C 1
ATOM 1467 O O . GLU A 1 180 ? -8.870 -4.648 21.541 1.00 92.00 180 GLU A O 1
ATOM 1472 N N . LEU A 1 181 ? -8.341 -2.567 20.876 1.00 91.88 181 LEU A N 1
ATOM 1473 C CA . LEU A 1 181 ? -7.140 -2.944 20.137 1.00 91.88 181 LEU A CA 1
ATOM 1474 C C . LEU A 1 181 ? -5.829 -2.707 20.883 1.00 91.88 181 LEU A C 1
ATOM 1476 O O . LEU A 1 181 ? -4.833 -3.347 20.539 1.00 91.88 181 LEU A O 1
ATOM 1480 N N . SER A 1 182 ? -5.796 -1.774 21.835 1.00 89.50 182 SER A N 1
ATOM 1481 C CA . SER A 1 182 ? -4.575 -1.435 22.568 1.00 89.50 182 SER A CA 1
ATOM 1482 C C . SER A 1 182 ? -4.309 -2.415 23.713 1.00 89.50 182 SER A C 1
ATOM 1484 O O . SER A 1 182 ? -5.106 -2.548 24.641 1.00 89.50 182 SER A O 1
ATOM 1486 N N . GLU A 1 183 ? -3.145 -3.069 23.677 1.00 85.50 183 GLU A N 1
ATOM 1487 C CA . GLU A 1 183 ? -2.650 -3.922 24.755 1.00 85.50 183 GLU A CA 1
ATOM 1488 C C . GLU A 1 183 ? -1.210 -3.555 25.149 1.00 85.50 183 GLU A C 1
ATOM 1490 O O . GLU A 1 183 ? -0.299 -3.446 24.320 1.00 85.50 183 GLU A O 1
ATOM 1495 N N . ASN A 1 184 ? -0.981 -3.408 26.456 1.00 83.19 184 ASN A N 1
ATOM 1496 C CA . ASN A 1 184 ? 0.336 -3.137 27.019 1.00 83.19 184 ASN A CA 1
ATOM 1497 C C . ASN A 1 184 ? 1.072 -4.441 27.343 1.00 83.19 184 ASN A C 1
ATOM 1499 O O . ASN A 1 184 ? 0.712 -5.156 28.275 1.00 83.19 184 ASN A O 1
ATOM 1503 N N . LEU A 1 185 ? 2.161 -4.712 26.622 1.00 74.56 185 LEU A N 1
ATOM 1504 C CA . LEU A 1 185 ? 3.041 -5.853 26.866 1.00 74.56 185 LEU A CA 1
ATOM 1505 C C . LEU A 1 185 ? 4.307 -5.402 27.601 1.00 74.56 185 LEU A C 1
ATOM 1507 O O . LEU A 1 185 ? 5.028 -4.509 27.140 1.00 74.56 185 LEU A O 1
ATOM 1511 N N . THR A 1 186 ? 4.595 -6.043 28.733 1.00 72.50 186 THR A N 1
ATOM 1512 C CA . THR A 1 186 ? 5.803 -5.828 29.537 1.00 72.50 186 THR A CA 1
ATOM 1513 C C . THR A 1 186 ? 6.918 -6.776 29.102 1.00 72.50 186 THR A C 1
ATOM 1515 O O . THR A 1 186 ? 6.722 -7.985 28.986 1.00 72.50 186 THR A O 1
ATOM 1518 N N . PHE A 1 187 ? 8.121 -6.242 28.878 1.00 62.09 187 PHE A N 1
ATOM 1519 C CA . PHE A 1 187 ? 9.310 -7.069 28.675 1.00 62.09 187 PHE A CA 1
ATOM 1520 C C . PHE A 1 187 ? 10.070 -7.217 29.994 1.00 62.09 187 PHE A C 1
ATOM 1522 O O . PHE A 1 187 ? 10.632 -6.253 30.523 1.00 62.09 187 PHE A O 1
ATOM 1529 N N . ASN A 1 188 ? 10.108 -8.445 30.509 1.00 57.31 188 ASN A N 1
ATOM 1530 C CA . ASN A 1 188 ? 10.967 -8.809 31.629 1.00 57.31 188 ASN A CA 1
ATOM 1531 C C . ASN A 1 188 ? 12.360 -9.137 31.088 1.00 57.31 188 ASN A C 1
ATOM 1533 O O . ASN A 1 188 ? 12.489 -9.955 30.177 1.00 57.31 188 ASN A O 1
ATOM 1537 N N . ALA A 1 189 ? 13.403 -8.527 31.646 1.00 53.28 189 ALA A N 1
ATOM 1538 C CA . ALA A 1 189 ? 14.766 -8.967 31.377 1.00 53.28 189 ALA A CA 1
ATOM 1539 C C . ALA A 1 189 ? 15.209 -9.953 32.457 1.00 53.28 189 ALA A C 1
ATOM 1541 O O . ALA A 1 189 ? 15.009 -9.720 33.653 1.00 53.28 189 ALA A O 1
ATOM 1542 N N . VAL A 1 190 ? 15.828 -11.045 32.019 1.00 54.34 190 VAL A N 1
ATOM 1543 C CA . VAL A 1 190 ? 16.552 -11.967 32.891 1.00 54.34 190 VAL A CA 1
ATOM 1544 C C . VAL A 1 190 ? 18.012 -11.534 32.869 1.00 54.34 190 VAL A C 1
ATOM 1546 O O . VAL A 1 190 ? 18.618 -11.477 31.800 1.00 54.34 190 VAL A O 1
ATOM 1549 N N . ALA A 1 191 ? 18.578 -11.192 34.023 1.00 54.88 191 ALA A N 1
ATOM 1550 C CA . ALA A 1 191 ? 20.005 -10.897 34.103 1.00 54.88 191 ALA A CA 1
ATOM 1551 C C . ALA A 1 191 ? 20.804 -12.209 34.011 1.00 54.88 191 ALA A C 1
ATOM 1553 O O . ALA A 1 191 ? 20.591 -13.118 34.814 1.00 54.88 191 ALA A O 1
ATOM 1554 N N . GLU A 1 192 ? 21.735 -12.312 33.053 1.00 55.75 192 GLU A N 1
ATOM 1555 C CA . GLU A 1 192 ? 22.543 -13.529 32.825 1.00 55.75 192 GLU A CA 1
ATOM 1556 C C . GLU A 1 192 ? 23.345 -13.959 34.065 1.00 55.75 192 GLU A C 1
ATOM 1558 O O . GLU A 1 192 ? 23.577 -15.147 34.274 1.00 55.75 192 GLU A O 1
ATOM 1563 N N . THR A 1 193 ? 23.733 -13.006 34.918 1.00 57.62 193 THR A N 1
ATOM 1564 C CA . THR A 1 193 ? 24.532 -13.255 36.127 1.00 57.62 193 THR A CA 1
ATOM 1565 C C . THR A 1 193 ? 23.729 -13.807 37.303 1.00 57.62 193 THR A C 1
ATOM 1567 O O . THR A 1 193 ? 24.297 -14.511 38.134 1.00 57.62 193 THR A O 1
ATOM 1570 N N . THR A 1 194 ? 22.430 -13.507 37.400 1.00 62.56 194 THR A N 1
ATOM 1571 C CA . THR A 1 194 ? 21.585 -13.901 38.545 1.00 62.56 194 THR A CA 1
ATOM 1572 C C . THR A 1 194 ? 20.451 -14.853 38.169 1.00 62.56 194 THR A C 1
ATOM 1574 O O . THR A 1 194 ? 19.773 -15.347 39.066 1.00 62.56 194 THR A O 1
ATOM 1577 N N . GLN A 1 195 ? 20.220 -15.094 36.869 1.00 56.78 195 GLN A N 1
ATOM 1578 C CA . GLN A 1 195 ? 19.062 -15.819 36.316 1.00 56.78 195 GLN A CA 1
ATOM 1579 C C . GLN A 1 195 ? 17.705 -15.385 36.905 1.00 56.78 195 GLN A C 1
ATOM 1581 O O . GLN A 1 195 ? 16.722 -16.122 36.852 1.00 56.78 195 GLN A O 1
ATOM 1586 N N . SER A 1 196 ? 17.630 -14.175 37.459 1.00 55.09 196 SER A N 1
ATOM 1587 C CA . SER A 1 196 ? 16.419 -13.628 38.054 1.00 55.09 196 SER A CA 1
ATOM 1588 C C . SER A 1 196 ? 15.758 -12.647 37.093 1.00 55.09 196 SER A C 1
ATOM 1590 O O . SER A 1 196 ? 16.423 -11.860 36.414 1.00 55.09 196 SER A O 1
ATOM 1592 N N . THR A 1 197 ? 14.429 -12.693 37.030 1.00 50.28 197 THR A N 1
ATOM 1593 C CA . THR A 1 197 ? 13.618 -11.678 36.354 1.00 50.28 197 THR A CA 1
ATOM 1594 C C . THR A 1 197 ? 13.597 -10.419 37.222 1.00 50.28 197 THR A C 1
ATOM 1596 O O . THR A 1 197 ? 13.077 -10.454 38.339 1.00 50.28 197 THR A O 1
ATOM 1599 N N . GLY A 1 198 ? 14.185 -9.322 36.742 1.00 54.38 198 GLY A N 1
ATOM 1600 C CA . GLY A 1 198 ? 14.057 -8.007 37.382 1.00 54.38 198 GLY A CA 1
ATOM 1601 C C . GLY A 1 198 ? 12.688 -7.358 37.127 1.00 54.38 198 GLY A C 1
ATOM 1602 O O . GLY A 1 198 ? 11.853 -7.924 36.420 1.00 54.38 198 GLY A O 1
ATOM 1603 N N . GLN A 1 199 ? 12.467 -6.152 37.675 1.00 47.41 199 GLN A N 1
ATOM 1604 C CA . GLN A 1 199 ? 11.318 -5.301 37.315 1.00 47.41 199 GLN A CA 1
ATOM 1605 C C . GLN A 1 199 ? 11.227 -5.111 35.789 1.00 47.41 199 GLN A C 1
ATOM 1607 O O . GLN A 1 199 ? 12.253 -5.054 35.108 1.00 47.41 199 GLN A O 1
ATOM 1612 N N . ALA A 1 200 ? 9.997 -4.997 35.268 1.00 52.97 200 ALA A N 1
ATOM 1613 C CA . ALA A 1 200 ? 9.726 -4.779 33.848 1.00 52.97 200 ALA A CA 1
ATOM 1614 C C . ALA A 1 200 ? 10.553 -3.596 33.312 1.00 52.97 200 ALA A C 1
ATOM 1616 O O . ALA A 1 200 ? 10.427 -2.471 33.794 1.00 52.97 200 ALA A O 1
ATOM 1617 N N . LEU A 1 201 ? 11.417 -3.863 32.329 1.00 54.88 201 LEU A N 1
ATOM 1618 C CA . LEU A 1 201 ? 12.430 -2.906 31.866 1.00 54.88 201 LEU A CA 1
ATOM 1619 C C . LEU A 1 201 ? 11.854 -1.879 30.882 1.00 54.88 201 LEU A C 1
ATOM 1621 O O . LEU A 1 201 ? 12.399 -0.789 30.749 1.00 54.88 201 LEU A O 1
ATOM 1625 N N . ASN A 1 202 ? 10.767 -2.232 30.187 1.00 64.75 202 ASN A N 1
ATOM 1626 C CA . ASN A 1 202 ? 9.981 -1.347 29.328 1.00 64.75 202 ASN A CA 1
ATOM 1627 C C . ASN A 1 202 ? 8.571 -1.921 29.109 1.00 64.75 202 ASN A C 1
ATOM 1629 O O . ASN A 1 202 ? 8.397 -3.138 28.978 1.00 64.75 202 ASN A O 1
ATOM 1633 N N . VAL A 1 203 ? 7.583 -1.030 29.015 1.00 70.06 203 VAL A N 1
ATOM 1634 C CA . VAL A 1 203 ? 6.235 -1.333 28.517 1.00 70.06 203 VAL A CA 1
ATOM 1635 C C . VAL A 1 203 ? 6.197 -0.981 27.036 1.00 70.06 203 VAL A C 1
ATOM 1637 O O . VAL A 1 203 ? 6.739 0.042 26.615 1.00 70.06 203 VAL A O 1
ATOM 1640 N N . THR A 1 204 ? 5.580 -1.841 26.238 1.00 74.44 204 THR A N 1
ATOM 1641 C CA . THR A 1 204 ? 5.265 -1.535 24.845 1.00 74.44 204 THR A CA 1
ATOM 1642 C C . THR A 1 204 ? 3.768 -1.606 24.655 1.00 74.44 204 THR A C 1
ATOM 1644 O O . THR A 1 204 ? 3.157 -2.609 25.015 1.00 74.44 204 THR A O 1
ATOM 1647 N N . GLU A 1 205 ? 3.197 -0.566 24.067 1.00 82.88 205 GLU A N 1
ATOM 1648 C CA . GLU A 1 205 ? 1.819 -0.592 23.606 1.00 82.88 205 GLU A CA 1
ATOM 1649 C C . GLU A 1 205 ? 1.769 -1.255 22.225 1.00 82.88 205 GLU A C 1
ATOM 1651 O O . GLU A 1 205 ? 2.576 -0.949 21.338 1.00 82.88 205 GLU A O 1
ATOM 1656 N N . ASN A 1 206 ? 0.885 -2.234 22.068 1.00 86.62 206 ASN A N 1
ATOM 1657 C CA . ASN A 1 206 ? 0.773 -3.054 20.871 1.00 86.62 206 ASN A CA 1
ATOM 1658 C C . ASN A 1 206 ? -0.686 -3.131 20.439 1.00 86.62 206 ASN A C 1
ATOM 1660 O O . ASN A 1 206 ? -1.598 -3.072 21.253 1.00 86.62 206 ASN A O 1
ATOM 1664 N N . VAL A 1 207 ? -0.873 -3.324 19.142 1.00 89.38 207 VAL A N 1
ATOM 1665 C CA . VAL A 1 207 ? -2.148 -3.711 18.556 1.00 89.38 207 VAL A CA 1
ATOM 1666 C C . VAL A 1 207 ? -2.290 -5.219 18.693 1.00 89.38 207 VAL A C 1
ATOM 1668 O O . VAL A 1 207 ? -1.366 -5.953 18.326 1.00 89.38 207 VAL A O 1
ATOM 1671 N N . VAL A 1 208 ? -3.430 -5.672 19.198 1.00 91.25 208 VAL A N 1
ATOM 1672 C CA . VAL A 1 208 ? -3.763 -7.098 19.312 1.00 91.25 208 VAL A CA 1
ATOM 1673 C C . VAL A 1 208 ? -3.839 -7.798 17.941 1.00 91.25 208 VAL A C 1
ATOM 1675 O O . VAL A 1 208 ? -4.037 -7.151 16.901 1.00 91.25 208 VAL A O 1
ATOM 1678 N N . PRO A 1 209 ? -3.688 -9.133 17.897 1.00 91.69 209 PRO A N 1
ATOM 1679 C CA . PRO A 1 209 ? -4.035 -9.917 16.717 1.00 91.69 209 PRO A CA 1
ATOM 1680 C C . PRO A 1 209 ? -5.512 -9.754 16.327 1.00 91.69 209 PRO A C 1
ATOM 1682 O O . PRO A 1 209 ? -6.362 -9.461 17.161 1.00 91.69 209 PRO A O 1
ATOM 1685 N N . LEU A 1 210 ? -5.816 -10.020 15.058 1.00 93.38 210 LEU A N 1
ATOM 1686 C CA . LEU A 1 210 ? -7.139 -9.933 14.428 1.00 93.38 210 LEU A CA 1
ATOM 1687 C C . LEU A 1 210 ? -7.729 -8.520 14.314 1.00 93.38 210 LEU A C 1
ATOM 1689 O O . LEU A 1 210 ? -8.896 -8.386 13.953 1.00 93.38 210 LEU A O 1
ATOM 1693 N N . ALA A 1 211 ? -6.919 -7.481 14.512 1.00 94.81 211 ALA A N 1
ATOM 1694 C CA . ALA A 1 211 ? -7.292 -6.102 14.219 1.00 94.81 211 ALA A CA 1
ATOM 1695 C C . ALA A 1 211 ? -7.417 -5.886 12.704 1.00 94.81 211 ALA A C 1
ATOM 1697 O O . ALA A 1 211 ? -6.551 -6.325 11.935 1.00 94.81 211 ALA A O 1
ATOM 1698 N N . ASN A 1 212 ? -8.472 -5.195 12.267 1.00 97.19 212 ASN A N 1
ATOM 1699 C CA . ASN A 1 212 ? -8.841 -5.103 10.858 1.00 97.19 212 ASN A CA 1
ATOM 1700 C C . ASN A 1 212 ? -8.666 -3.682 10.317 1.00 97.19 212 ASN A C 1
ATOM 1702 O O . ASN A 1 212 ? -9.273 -2.736 10.804 1.00 97.19 212 ASN A O 1
ATOM 1706 N N . PHE A 1 213 ? -7.879 -3.536 9.250 1.00 97.56 213 PHE A N 1
ATOM 1707 C CA . PHE A 1 213 ? -7.552 -2.252 8.630 1.00 97.56 213 PHE A CA 1
ATOM 1708 C C . PHE A 1 213 ? -7.947 -2.247 7.144 1.00 97.56 213 PHE A C 1
ATOM 1710 O O . PHE A 1 213 ? -7.154 -2.664 6.287 1.00 97.56 213 PHE A O 1
ATOM 1717 N N . PRO A 1 214 ? -9.162 -1.780 6.809 1.00 98.12 214 PRO A N 1
ATOM 1718 C CA . PRO A 1 214 ? -9.548 -1.466 5.441 1.00 98.12 214 PRO A CA 1
ATOM 1719 C C . PRO A 1 214 ? -8.587 -0.444 4.828 1.00 98.12 214 PRO A C 1
ATOM 1721 O O . PRO A 1 214 ? -8.253 0.577 5.428 1.00 98.12 214 PRO A O 1
ATOM 1724 N N . SER A 1 215 ? -8.088 -0.743 3.634 1.00 97.38 215 SER A N 1
ATOM 1725 C CA . SER A 1 215 ? -7.022 0.022 2.993 1.00 97.38 215 SER A CA 1
ATOM 1726 C C . SER A 1 215 ? -7.241 0.081 1.489 1.00 97.38 215 SER A C 1
ATOM 1728 O O . SER A 1 215 ? -7.652 -0.894 0.866 1.00 97.38 215 SER A O 1
ATOM 1730 N N . ILE A 1 216 ? -6.941 1.234 0.903 1.00 98.00 216 ILE A N 1
ATOM 1731 C CA . ILE A 1 216 ? -6.954 1.468 -0.536 1.00 98.00 216 ILE A CA 1
ATOM 1732 C C . ILE A 1 216 ? -5.525 1.743 -0.990 1.00 98.00 216 ILE A C 1
ATOM 1734 O O . ILE A 1 216 ? -4.836 2.604 -0.436 1.00 98.00 216 ILE A O 1
ATOM 1738 N N . VAL A 1 217 ? -5.093 1.010 -2.014 1.00 97.88 217 VAL A N 1
ATOM 1739 C CA . VAL A 1 217 ? -3.854 1.283 -2.748 1.00 97.88 217 VAL A CA 1
ATOM 1740 C C . VAL A 1 217 ? -4.224 1.642 -4.178 1.00 97.88 217 VAL A C 1
ATOM 1742 O O . VAL A 1 217 ? -4.786 0.814 -4.896 1.00 97.88 217 VAL A O 1
ATOM 1745 N N . THR A 1 218 ? -3.894 2.858 -4.602 1.00 97.81 218 THR A N 1
ATOM 1746 C CA . THR A 1 218 ? -4.192 3.335 -5.955 1.00 97.81 218 THR A CA 1
ATOM 1747 C C . THR A 1 218 ? -2.958 3.230 -6.837 1.00 97.81 218 THR A C 1
ATOM 1749 O O . THR A 1 218 ? -1.882 3.721 -6.500 1.00 97.81 218 THR A O 1
ATOM 1752 N N . LEU A 1 219 ? -3.108 2.629 -8.013 1.00 97.62 219 LEU A N 1
ATOM 1753 C CA . LEU A 1 219 ? -2.132 2.714 -9.088 1.00 97.62 219 LEU A CA 1
ATOM 1754 C C . LEU A 1 219 ? -2.579 3.748 -10.119 1.00 97.62 219 LEU A C 1
ATOM 1756 O O . LEU A 1 219 ? -3.709 3.708 -10.597 1.00 97.62 219 LEU A O 1
ATOM 1760 N N . VAL A 1 220 ? -1.661 4.623 -10.519 1.00 96.00 220 VAL A N 1
ATOM 1761 C CA . VAL A 1 220 ? -1.879 5.676 -11.512 1.00 96.00 220 VAL A CA 1
ATOM 1762 C C . VAL A 1 220 ? -1.216 5.286 -12.825 1.00 96.00 220 VAL A C 1
ATOM 1764 O O . VAL A 1 220 ? 0.002 5.128 -12.897 1.00 96.00 220 VAL A O 1
ATOM 1767 N N . SER A 1 221 ? -2.012 5.171 -13.887 1.00 95.25 221 SER A N 1
ATOM 1768 C CA . SER A 1 221 ? -1.574 4.720 -15.213 1.00 95.25 221 SER A CA 1
ATOM 1769 C C . SER A 1 221 ? -0.787 3.394 -15.215 1.00 95.25 221 SER A C 1
ATOM 1771 O O . SER A 1 221 ? 0.293 3.353 -15.815 1.00 95.25 221 SER A O 1
ATOM 1773 N N . PRO A 1 222 ? -1.235 2.331 -14.516 1.00 96.25 222 PRO A N 1
ATOM 1774 C CA . PRO A 1 222 ? -0.503 1.068 -14.501 1.00 96.25 222 PRO A CA 1
ATOM 1775 C C . PRO A 1 222 ? -0.706 0.292 -15.800 1.00 96.25 222 PRO A C 1
ATOM 1777 O O . PRO A 1 222 ? -1.827 0.214 -16.298 1.00 96.25 222 PRO A O 1
ATOM 1780 N N . THR A 1 223 ? 0.338 -0.370 -16.298 1.00 95.38 223 THR A N 1
ATOM 1781 C CA . THR A 1 223 ? 0.123 -1.449 -17.275 1.00 95.38 223 THR A CA 1
ATOM 1782 C C . THR A 1 223 ? -0.463 -2.686 -16.590 1.00 95.38 223 THR A C 1
ATOM 1784 O O . THR A 1 223 ? -0.476 -2.806 -15.359 1.00 95.38 223 THR A O 1
ATOM 1787 N N . TRP A 1 224 ? -0.926 -3.650 -17.385 1.00 95.44 224 TRP A N 1
ATOM 1788 C CA . TRP A 1 224 ? -1.410 -4.931 -16.869 1.00 95.44 224 TRP A CA 1
ATOM 1789 C C . TRP A 1 224 ? -0.355 -5.665 -16.028 1.00 95.44 224 TRP A C 1
ATOM 1791 O O . TRP A 1 224 ? -0.645 -6.174 -14.947 1.00 95.44 224 TRP A O 1
ATOM 1801 N N . GLU A 1 225 ? 0.884 -5.694 -16.503 1.00 93.00 225 GLU A N 1
ATOM 1802 C CA . GLU A 1 225 ? 2.005 -6.358 -15.844 1.00 93.00 225 GLU A CA 1
ATOM 1803 C C . GLU A 1 225 ? 2.343 -5.670 -14.519 1.00 93.00 225 GLU A C 1
ATOM 1805 O O . GLU A 1 225 ? 2.586 -6.343 -13.518 1.00 93.00 225 GLU A O 1
ATOM 1810 N N . GLU A 1 226 ? 2.300 -4.336 -14.486 1.00 95.25 226 GLU A N 1
ATOM 1811 C CA . GLU A 1 226 ? 2.516 -3.557 -13.266 1.00 95.25 226 GLU A CA 1
ATOM 1812 C C . GLU A 1 226 ? 1.439 -3.831 -12.219 1.00 95.25 226 GLU A C 1
ATOM 1814 O O . GLU A 1 226 ? 1.770 -4.074 -11.057 1.00 95.25 226 GLU A O 1
ATOM 1819 N N . LEU A 1 227 ? 0.169 -3.872 -12.632 1.00 97.00 227 LEU A N 1
ATOM 1820 C CA . LEU A 1 227 ? -0.942 -4.228 -11.752 1.00 97.00 227 LEU A CA 1
ATOM 1821 C C . LEU A 1 227 ? -0.757 -5.631 -11.159 1.00 97.00 227 LEU A C 1
ATOM 1823 O O . LEU A 1 227 ? -0.871 -5.816 -9.947 1.00 97.00 227 LEU A O 1
ATOM 1827 N N . VAL A 1 228 ? -0.425 -6.620 -11.995 1.00 95.62 228 VAL A N 1
ATOM 1828 C CA . VAL A 1 228 ? -0.194 -8.001 -11.544 1.00 95.62 228 VAL A CA 1
ATOM 1829 C C . VAL A 1 228 ? 0.973 -8.072 -10.560 1.00 95.62 228 VAL A C 1
ATOM 1831 O O . VAL A 1 228 ? 0.852 -8.722 -9.520 1.00 95.62 228 VAL A O 1
ATOM 1834 N N . LEU A 1 229 ? 2.090 -7.399 -10.853 1.00 95.25 229 LEU A N 1
ATOM 1835 C CA . LEU A 1 229 ? 3.253 -7.364 -9.966 1.00 95.25 229 LEU A CA 1
ATOM 1836 C C . LEU A 1 229 ? 2.913 -6.737 -8.613 1.00 95.25 229 LEU A C 1
ATOM 1838 O O . LEU A 1 229 ? 3.317 -7.272 -7.581 1.00 95.25 229 LEU A O 1
ATOM 1842 N N . VAL A 1 230 ? 2.150 -5.642 -8.599 1.00 97.44 230 VAL A N 1
ATOM 1843 C CA . VAL A 1 230 ? 1.742 -4.978 -7.355 1.00 97.44 230 VAL A CA 1
ATOM 1844 C C . VAL A 1 230 ? 0.784 -5.849 -6.547 1.00 97.44 230 VAL A C 1
ATOM 1846 O O . VAL A 1 230 ? 1.029 -6.044 -5.361 1.00 97.44 230 VAL A O 1
ATOM 1849 N N . ILE A 1 231 ? -0.231 -6.464 -7.164 1.00 97.06 231 ILE A N 1
ATOM 1850 C CA . ILE A 1 231 ? -1.137 -7.395 -6.466 1.00 97.06 231 ILE A CA 1
ATOM 1851 C C . ILE A 1 231 ? -0.355 -8.570 -5.868 1.00 97.06 231 ILE A C 1
ATOM 1853 O O . ILE A 1 231 ? -0.558 -8.931 -4.710 1.00 97.06 231 ILE A O 1
ATOM 1857 N N . LYS A 1 232 ? 0.570 -9.166 -6.629 1.00 96.31 232 LYS A N 1
ATOM 1858 C CA . LYS A 1 232 ? 1.404 -10.268 -6.127 1.00 96.31 232 LYS A CA 1
ATOM 1859 C C . LYS A 1 232 ? 2.291 -9.827 -4.970 1.00 96.31 232 LYS A C 1
ATOM 1861 O O . LYS A 1 232 ? 2.448 -10.586 -4.020 1.00 96.31 232 LYS A O 1
ATOM 1866 N N . ASN A 1 233 ? 2.832 -8.615 -5.030 1.00 96.94 233 ASN A N 1
ATOM 1867 C CA . ASN A 1 233 ? 3.626 -8.056 -3.947 1.00 96.94 233 ASN A CA 1
ATOM 1868 C C . ASN A 1 233 ? 2.792 -7.809 -2.683 1.00 96.94 233 ASN A C 1
ATOM 1870 O O . ASN A 1 233 ? 3.225 -8.192 -1.601 1.00 96.94 233 ASN A O 1
ATOM 1874 N N . LEU A 1 234 ? 1.588 -7.245 -2.825 1.00 97.06 234 LEU A N 1
ATOM 1875 C CA . LEU A 1 234 ? 0.646 -7.040 -1.720 1.00 97.06 234 LEU A CA 1
ATOM 1876 C C . LEU A 1 234 ? 0.290 -8.367 -1.040 1.00 97.06 234 LEU A C 1
ATOM 1878 O O . LEU A 1 234 ? 0.367 -8.474 0.175 1.00 97.06 234 LEU A O 1
ATOM 1882 N N . LEU A 1 235 ? -0.023 -9.410 -1.811 1.00 95.94 235 LEU A N 1
ATOM 1883 C CA . LEU A 1 235 ? -0.345 -10.735 -1.265 1.00 95.94 235 LEU A CA 1
ATOM 1884 C C . LEU A 1 235 ? 0.855 -11.427 -0.594 1.00 95.94 235 LEU A C 1
ATOM 1886 O O . LEU A 1 235 ? 0.678 -12.229 0.321 1.00 95.94 235 LEU A O 1
ATOM 1890 N N . LYS A 1 236 ? 2.074 -11.162 -1.075 1.00 94.19 236 LYS A N 1
ATOM 1891 C CA . LYS A 1 236 ? 3.312 -11.762 -0.558 1.00 94.19 236 LYS A CA 1
ATOM 1892 C C . LYS A 1 236 ? 3.803 -11.072 0.715 1.00 94.19 236 LYS A C 1
ATOM 1894 O O . LYS A 1 236 ? 4.337 -11.739 1.598 1.00 94.19 236 LYS A O 1
ATOM 1899 N N . CYS A 1 237 ? 3.669 -9.751 0.791 1.00 93.44 237 CYS A N 1
ATOM 1900 C CA . CYS A 1 237 ? 4.150 -8.964 1.916 1.00 93.44 237 CYS A CA 1
ATOM 1901 C C . CYS A 1 237 ? 3.319 -9.286 3.162 1.00 93.44 237 CYS A C 1
ATOM 1903 O O . CYS A 1 237 ? 2.121 -9.023 3.185 1.00 93.44 237 CYS A O 1
ATOM 1905 N N . LYS A 1 238 ? 3.962 -9.862 4.183 1.00 90.00 238 LYS A N 1
ATOM 1906 C CA . LYS A 1 238 ? 3.327 -10.202 5.468 1.00 90.00 238 LYS A CA 1
ATOM 1907 C C . LYS A 1 238 ? 3.936 -9.482 6.661 1.00 90.00 238 LYS A C 1
ATOM 1909 O O . LYS A 1 238 ? 3.233 -9.174 7.611 1.00 90.00 238 LYS A O 1
ATOM 1914 N N . SER A 1 239 ? 5.233 -9.190 6.605 1.00 87.50 239 SER A N 1
ATOM 1915 C CA . SER A 1 239 ? 5.942 -8.556 7.713 1.00 87.50 239 SER A CA 1
ATOM 1916 C C . SER A 1 239 ? 5.867 -7.036 7.585 1.00 87.50 239 SER A C 1
ATOM 1918 O O . SER A 1 239 ? 6.561 -6.431 6.763 1.00 87.50 239 SER A O 1
ATOM 1920 N N . TYR A 1 240 ? 5.002 -6.421 8.392 1.00 86.38 240 TYR A N 1
ATOM 1921 C CA . TYR A 1 240 ? 4.812 -4.968 8.442 1.00 86.38 240 TYR A CA 1
ATOM 1922 C C . TYR A 1 240 ? 5.402 -4.318 9.704 1.00 86.38 240 TYR A C 1
ATOM 1924 O O . TYR A 1 240 ? 5.359 -3.096 9.854 1.00 86.38 240 TYR A O 1
ATOM 1932 N N . GLY A 1 241 ? 5.999 -5.117 10.592 1.00 65.56 241 GLY A N 1
ATOM 1933 C CA . GLY A 1 241 ? 6.650 -4.650 11.813 1.00 65.56 241 GLY A CA 1
ATOM 1934 C C . GLY A 1 241 ? 7.918 -3.819 11.570 1.00 65.56 241 GLY A C 1
ATOM 1935 O O . GLY A 1 241 ? 8.695 -4.060 10.643 1.00 65.56 241 GLY A O 1
ATOM 1936 N N . ALA A 1 242 ? 8.142 -2.830 12.441 1.00 51.84 242 ALA A N 1
ATOM 1937 C CA . ALA A 1 242 ? 9.401 -2.082 12.517 1.00 51.84 242 ALA A CA 1
ATOM 1938 C C . ALA A 1 242 ? 10.500 -2.876 13.253 1.00 51.84 242 ALA A C 1
ATOM 1940 O O . ALA A 1 242 ? 11.672 -2.803 12.883 1.00 51.84 242 ALA A O 1
ATOM 1941 N N . GLU A 1 243 ? 10.118 -3.674 14.256 1.00 56.09 243 GLU A N 1
ATOM 1942 C CA . GLU A 1 243 ? 10.997 -4.595 14.981 1.00 56.09 243 GLU A CA 1
ATOM 1943 C C . GLU A 1 243 ? 11.028 -5.940 14.250 1.00 56.09 243 GLU A C 1
ATOM 1945 O O . GLU A 1 243 ? 10.221 -6.833 14.489 1.00 56.09 243 GLU A O 1
ATOM 1950 N N . SER A 1 244 ? 11.981 -6.080 13.332 1.00 46.91 244 SER A N 1
ATOM 1951 C CA . SER A 1 244 ? 12.151 -7.218 12.418 1.00 46.91 244 SER A CA 1
ATOM 1952 C C . SER A 1 244 ? 12.469 -8.571 13.082 1.00 46.91 244 SER A C 1
ATOM 1954 O O . SER A 1 244 ? 13.052 -9.435 12.430 1.00 46.91 244 SER A O 1
ATOM 1956 N N . ARG A 1 245 ? 12.201 -8.749 14.382 1.00 52.44 245 ARG A N 1
ATOM 1957 C CA . ARG A 1 245 ? 12.621 -9.929 15.153 1.00 52.44 245 ARG A CA 1
ATOM 1958 C C . ARG A 1 245 ? 11.474 -10.715 15.789 1.00 52.44 245 ARG A C 1
ATOM 1960 O O . ARG A 1 245 ? 11.679 -11.906 15.990 1.00 52.44 245 ARG A O 1
ATOM 1967 N N . THR A 1 246 ? 10.324 -10.113 16.115 1.00 56.34 246 THR A N 1
ATOM 1968 C CA . THR A 1 246 ? 9.340 -10.796 16.989 1.00 56.34 246 THR A CA 1
ATOM 1969 C C . THR A 1 246 ? 7.858 -10.432 16.813 1.00 56.34 246 THR A C 1
ATOM 1971 O O . THR A 1 246 ? 7.061 -11.066 17.493 1.00 56.34 246 THR A O 1
ATOM 1974 N N . LYS A 1 247 ? 7.473 -9.440 15.988 1.00 68.38 247 LYS A N 1
ATOM 1975 C CA . LYS A 1 247 ? 6.087 -8.920 15.908 1.00 68.38 247 LYS A CA 1
ATOM 1976 C C . LYS A 1 247 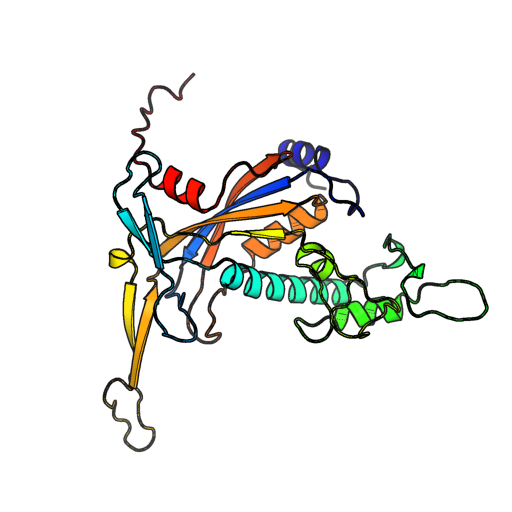? 5.733 -8.324 14.537 1.00 68.38 247 LYS A C 1
ATOM 1978 O O . LYS A 1 247 ? 6.615 -7.848 13.818 1.00 68.38 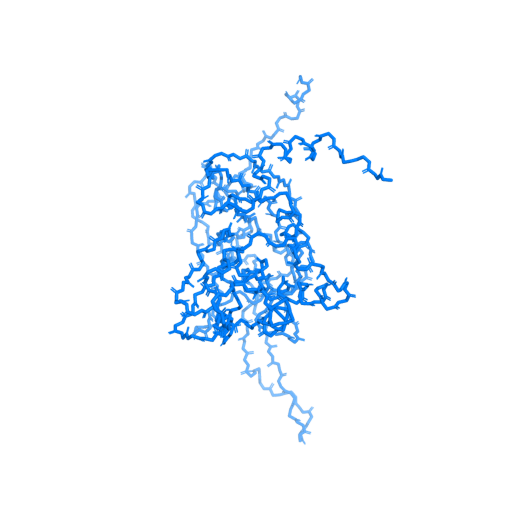247 LYS A O 1
ATOM 1983 N N . GLY A 1 248 ? 4.437 -8.225 14.232 1.00 78.25 248 GLY A N 1
ATOM 1984 C CA . GLY A 1 248 ? 3.906 -7.406 13.133 1.00 78.25 248 GLY A CA 1
ATOM 1985 C C . GLY A 1 248 ? 3.550 -8.156 11.851 1.00 78.25 248 GLY A C 1
ATOM 1986 O O . GLY A 1 248 ? 3.610 -7.562 10.767 1.00 78.25 248 GLY A O 1
ATOM 1987 N N . ASP A 1 249 ? 3.186 -9.433 11.961 1.00 88.69 249 ASP A N 1
ATOM 1988 C CA . ASP A 1 249 ? 2.612 -10.178 10.844 1.00 88.69 249 ASP A CA 1
ATOM 1989 C C . ASP A 1 249 ? 1.199 -9.672 10.533 1.00 88.69 249 ASP A C 1
ATOM 1991 O O . ASP A 1 249 ? 0.335 -9.538 11.399 1.00 88.69 249 ASP A O 1
ATOM 1995 N N . THR A 1 250 ? 0.964 -9.348 9.267 1.00 92.12 250 THR A N 1
ATOM 1996 C CA . THR A 1 250 ? -0.313 -8.862 8.746 1.00 92.12 250 THR A CA 1
ATOM 1997 C C . THR A 1 250 ? -0.617 -9.575 7.441 1.00 92.12 250 THR A C 1
ATOM 1999 O O . THR A 1 250 ? 0.231 -9.669 6.554 1.00 92.12 250 THR A O 1
ATOM 2002 N N . VAL A 1 251 ? -1.839 -10.074 7.304 1.00 94.62 251 VAL A N 1
ATOM 2003 C CA . VAL A 1 251 ? -2.315 -10.701 6.072 1.00 94.62 251 VAL A CA 1
ATOM 2004 C C . VAL A 1 251 ? -3.140 -9.696 5.284 1.00 94.62 251 VAL A C 1
ATOM 2006 O O . VAL A 1 251 ? -4.049 -9.064 5.818 1.00 94.62 251 VAL A O 1
ATOM 2009 N N . ASN A 1 252 ? -2.816 -9.555 3.999 1.00 96.81 252 ASN A N 1
ATOM 2010 C CA . ASN A 1 252 ? -3.550 -8.700 3.076 1.00 96.81 252 ASN A CA 1
ATOM 2011 C C . ASN A 1 252 ? -4.561 -9.529 2.282 1.00 96.81 252 ASN A C 1
ATOM 2013 O O . ASN A 1 252 ? -4.178 -10.401 1.498 1.00 96.81 252 ASN A O 1
ATOM 2017 N N . TYR A 1 253 ? -5.841 -9.211 2.434 1.00 97.12 253 TYR A N 1
ATOM 2018 C CA . TYR A 1 253 ? -6.921 -9.764 1.628 1.00 97.12 253 TYR A CA 1
ATOM 2019 C C . TYR A 1 253 ? -7.311 -8.763 0.545 1.00 97.12 253 TYR A C 1
ATOM 2021 O O . TYR A 1 253 ? -7.625 -7.613 0.841 1.00 97.12 253 TYR A O 1
ATOM 2029 N N . ILE A 1 254 ? -7.287 -9.195 -0.716 1.00 96.88 254 ILE A N 1
ATOM 2030 C CA . ILE A 1 254 ? -7.777 -8.395 -1.843 1.00 96.88 254 ILE A CA 1
ATOM 2031 C C . ILE A 1 254 ? -9.296 -8.552 -1.884 1.00 96.88 254 ILE A C 1
ATOM 2033 O O . ILE A 1 254 ? -9.794 -9.630 -2.204 1.00 96.88 254 ILE A O 1
ATOM 2037 N N . MET A 1 255 ? -10.014 -7.480 -1.567 1.00 96.81 255 MET A N 1
ATOM 2038 C CA . MET A 1 255 ? -11.478 -7.458 -1.507 1.00 96.81 255 MET A CA 1
ATOM 2039 C C . MET A 1 255 ? -12.096 -7.116 -2.864 1.00 96.81 255 MET A C 1
ATOM 2041 O O . MET A 1 255 ? -13.185 -7.578 -3.190 1.00 96.81 255 MET A O 1
ATOM 2045 N N . GLY A 1 256 ? -11.392 -6.332 -3.683 1.00 95.06 256 GLY A N 1
ATOM 2046 C CA . GLY A 1 256 ? -11.875 -5.930 -4.998 1.00 95.06 256 GLY A CA 1
ATOM 2047 C C . GLY A 1 256 ? -10.912 -5.013 -5.743 1.00 95.06 256 GLY A C 1
ATOM 2048 O O . GLY A 1 256 ? -9.895 -4.576 -5.204 1.00 95.06 256 GLY A O 1
ATOM 2049 N N . LEU A 1 257 ? -11.250 -4.732 -7.001 1.00 95.81 257 LEU A N 1
ATOM 2050 C CA . LEU A 1 257 ? -10.549 -3.784 -7.863 1.00 95.81 257 LEU A CA 1
ATOM 2051 C C . LEU A 1 257 ? -11.561 -2.802 -8.449 1.00 95.81 257 LEU A C 1
ATOM 2053 O O . LEU A 1 257 ? -12.604 -3.223 -8.948 1.00 95.81 257 LEU A O 1
ATOM 2057 N N . VAL A 1 258 ? -11.216 -1.519 -8.457 1.00 95.88 258 VAL A N 1
ATOM 2058 C CA . VAL A 1 258 ? -11.978 -0.472 -9.142 1.00 95.88 258 VAL A CA 1
ATOM 2059 C C . VAL A 1 258 ? -11.076 0.152 -10.195 1.00 95.88 258 VAL A C 1
ATOM 2061 O O . VAL A 1 258 ? -9.975 0.598 -9.884 1.00 95.88 258 VAL A O 1
ATOM 2064 N N . VAL A 1 259 ? -11.519 0.145 -11.451 1.00 96.25 259 VAL A N 1
ATOM 2065 C CA . VAL A 1 259 ? -10.793 0.745 -12.579 1.00 96.25 259 VAL A CA 1
ATOM 2066 C C . VAL A 1 259 ? -11.582 1.957 -13.047 1.00 96.25 259 VAL A C 1
ATOM 2068 O O . VAL A 1 259 ? -12.749 1.817 -13.414 1.00 96.25 259 VAL A O 1
ATOM 2071 N N . GLY A 1 260 ? -10.956 3.129 -13.036 1.00 94.44 260 GLY A N 1
ATOM 2072 C CA . GLY A 1 260 ? -11.622 4.396 -13.326 1.00 94.44 260 GLY A CA 1
ATOM 2073 C C . GLY A 1 260 ? -10.686 5.424 -13.947 1.00 94.44 260 GLY A C 1
ATOM 2074 O O . GLY A 1 260 ? -9.546 5.117 -14.289 1.00 94.44 260 GLY A O 1
ATOM 2075 N N . ASN A 1 261 ? -11.192 6.646 -14.109 1.00 95.06 261 ASN A N 1
ATOM 2076 C CA . ASN A 1 261 ? -10.408 7.816 -14.525 1.00 95.06 261 ASN A CA 1
ATOM 2077 C C . ASN A 1 261 ? -10.106 8.762 -13.346 1.00 95.06 261 ASN A C 1
ATOM 2079 O O . ASN A 1 261 ? -9.600 9.865 -13.544 1.00 95.06 261 ASN A O 1
ATOM 2083 N N . GLU A 1 262 ? -10.471 8.343 -12.136 1.00 91.31 262 GLU A N 1
ATOM 2084 C CA . GLU A 1 262 ? -10.345 9.081 -10.884 1.00 91.31 262 GLU A CA 1
ATOM 2085 C C . GLU A 1 262 ? -10.280 8.094 -9.709 1.00 91.31 262 GLU A C 1
ATOM 2087 O O . GLU A 1 262 ? -10.504 6.891 -9.876 1.00 91.31 262 GLU A O 1
ATOM 2092 N N . GLU A 1 263 ? -9.922 8.580 -8.525 1.00 91.50 263 GLU A N 1
ATOM 2093 C CA . GLU A 1 263 ? -10.066 7.807 -7.290 1.00 91.50 263 GLU A CA 1
ATOM 2094 C C . GLU A 1 263 ? -11.528 7.852 -6.837 1.00 91.50 263 GLU A C 1
ATOM 2096 O O . GLU A 1 263 ? -12.103 8.930 -6.735 1.00 91.50 263 GLU A O 1
ATOM 2101 N N . ILE A 1 264 ? -12.129 6.686 -6.588 1.00 93.62 264 ILE A N 1
ATOM 2102 C CA . ILE A 1 264 ? -13.558 6.558 -6.269 1.00 93.62 264 ILE A CA 1
ATOM 2103 C C . ILE A 1 264 ? -13.797 6.542 -4.761 1.00 93.62 264 ILE A C 1
ATOM 2105 O O . ILE A 1 264 ? -14.814 7.043 -4.296 1.00 93.62 264 ILE A O 1
ATOM 2109 N N . ILE A 1 265 ? -12.881 5.940 -4.000 1.00 95.38 265 ILE A N 1
ATOM 2110 C CA . ILE A 1 265 ? -13.014 5.798 -2.550 1.00 95.38 265 ILE A CA 1
ATOM 2111 C C . ILE A 1 265 ? -11.663 5.933 -1.850 1.00 95.38 265 ILE A C 1
ATOM 2113 O O . ILE A 1 265 ? -10.641 5.431 -2.329 1.00 95.38 265 ILE A O 1
ATOM 2117 N N . THR A 1 266 ? -11.653 6.599 -0.699 1.00 95.88 266 THR A N 1
ATOM 2118 C CA . THR A 1 266 ? -10.487 6.693 0.186 1.00 95.88 266 THR A CA 1
ATOM 2119 C C . THR A 1 266 ? -10.479 5.574 1.231 1.00 95.88 266 THR A C 1
ATOM 2121 O O . THR A 1 266 ? -11.494 4.943 1.512 1.00 95.88 266 THR A O 1
ATOM 2124 N N . SER A 1 267 ? -9.329 5.326 1.873 1.00 96.81 267 SER A N 1
ATOM 2125 C CA . SER A 1 267 ? -9.273 4.338 2.971 1.00 96.81 267 SER A CA 1
ATOM 2126 C C . SER A 1 267 ? -10.162 4.717 4.157 1.00 96.81 267 SER A C 1
ATOM 2128 O O . SER A 1 267 ? -10.714 3.830 4.795 1.00 96.81 267 SER A O 1
ATOM 2130 N N . LEU A 1 268 ? -10.327 6.016 4.438 1.00 96.38 268 LEU A N 1
ATOM 2131 C CA . LEU A 1 268 ? -11.198 6.475 5.519 1.00 96.38 268 LEU A CA 1
ATOM 2132 C C . LEU A 1 268 ? -12.670 6.218 5.187 1.00 96.38 268 LEU A C 1
ATOM 2134 O O . LEU A 1 268 ? -13.360 5.599 5.987 1.00 96.38 268 LEU A O 1
ATOM 2138 N N . GLU A 1 269 ? -13.135 6.638 4.008 1.00 96.25 269 GLU A N 1
ATOM 2139 C CA . GLU A 1 269 ? -14.510 6.367 3.561 1.00 96.25 269 GLU A CA 1
ATOM 2140 C C . GLU A 1 269 ? -14.795 4.867 3.536 1.00 96.25 269 GLU A C 1
ATOM 2142 O O . GLU A 1 269 ? -15.845 4.438 3.997 1.00 96.25 269 GLU 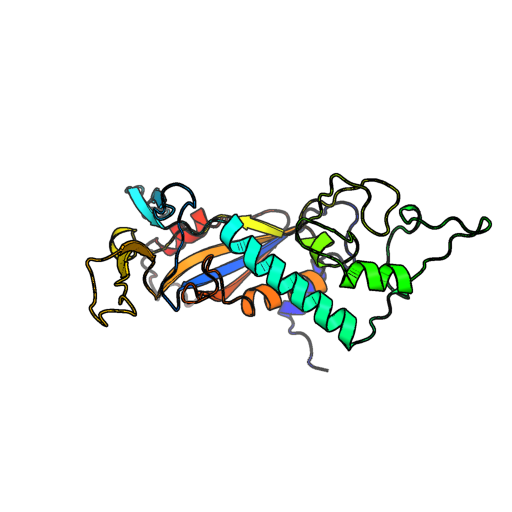A O 1
ATOM 2147 N N . TYR A 1 270 ? -13.832 4.058 3.085 1.00 96.81 270 TYR A N 1
ATOM 2148 C CA . TYR A 1 270 ? -13.975 2.608 3.088 1.00 96.81 270 TYR A CA 1
ATOM 2149 C C . TYR A 1 270 ? -14.141 2.036 4.505 1.00 96.81 270 TYR A C 1
ATOM 2151 O O . TYR A 1 270 ? -15.028 1.214 4.728 1.00 96.81 270 TYR A O 1
ATOM 2159 N N . THR A 1 271 ? -13.353 2.501 5.483 1.00 97.06 271 THR A N 1
ATOM 2160 C CA . THR A 1 271 ? -13.534 2.131 6.898 1.00 97.06 271 THR A CA 1
ATOM 2161 C C . THR A 1 271 ? -14.901 2.573 7.431 1.00 97.06 271 THR A C 1
ATOM 2163 O O . THR A 1 271 ? -15.560 1.796 8.122 1.00 97.06 271 THR A O 1
ATOM 2166 N N . LEU A 1 272 ? -15.343 3.796 7.122 1.00 96.31 272 LEU A N 1
ATOM 2167 C CA . LEU A 1 272 ? -16.615 4.346 7.604 1.00 96.31 272 LEU A CA 1
ATOM 2168 C C . LEU A 1 272 ? -17.836 3.631 7.012 1.00 96.31 272 LEU A C 1
ATOM 2170 O O . LEU A 1 272 ? -18.795 3.378 7.737 1.00 96.31 272 LEU A O 1
ATOM 2174 N N . GLU A 1 273 ? -17.792 3.279 5.728 1.00 94.94 273 GLU A N 1
ATOM 2175 C CA . GLU A 1 273 ? -18.832 2.494 5.053 1.00 94.94 273 GLU A CA 1
ATOM 2176 C C . GLU A 1 273 ? -18.913 1.069 5.610 1.00 94.94 273 GLU A C 1
ATOM 2178 O O . GLU A 1 273 ? -20.004 0.564 5.856 1.00 94.94 273 GLU A O 1
ATOM 2183 N N . LEU A 1 274 ? -17.769 0.425 5.868 1.00 94.19 274 LEU A N 1
ATOM 2184 C CA . LEU A 1 274 ? -17.736 -0.911 6.473 1.00 94.19 274 LEU A CA 1
ATOM 2185 C C . LEU A 1 274 ? -18.168 -0.924 7.944 1.00 94.19 274 LEU A C 1
ATOM 2187 O O . LEU A 1 274 ? -18.685 -1.932 8.418 1.00 94.19 274 LEU A O 1
ATOM 2191 N N . SER A 1 275 ? -17.946 0.177 8.664 1.00 92.81 275 SER A N 1
ATOM 2192 C CA . SER A 1 275 ? -18.404 0.336 10.051 1.00 92.81 275 SER A CA 1
ATOM 2193 C C . SER A 1 275 ? -19.905 0.622 10.134 1.00 92.81 275 SER A C 1
ATOM 2195 O O . SER A 1 275 ? -20.487 0.560 11.219 1.00 92.81 275 SER A O 1
ATOM 2197 N N . ASP A 1 276 ? -20.544 0.955 9.010 1.00 89.38 276 ASP A N 1
ATOM 2198 C CA . ASP A 1 276 ? -21.956 1.288 8.989 1.00 89.38 276 ASP A CA 1
ATOM 2199 C C . ASP A 1 276 ? -22.811 0.032 9.150 1.00 89.38 276 ASP A C 1
ATOM 2201 O O . ASP A 1 276 ? -22.771 -0.896 8.339 1.00 89.38 276 ASP A O 1
ATOM 2205 N N . LYS A 1 277 ? -23.631 0.002 10.203 1.00 70.62 277 LYS A N 1
ATOM 2206 C CA . LYS A 1 277 ? -24.592 -1.078 10.448 1.00 70.62 277 LYS A CA 1
ATOM 2207 C C . LYS A 1 277 ? -25.801 -0.897 9.533 1.00 70.62 277 LYS A C 1
ATOM 2209 O O . LYS A 1 277 ? -26.917 -0.681 9.999 1.00 70.62 277 LYS A O 1
ATOM 2214 N N . LYS A 1 278 ? -25.598 -0.973 8.218 1.00 63.28 278 LYS A N 1
ATOM 2215 C CA . LYS A 1 278 ? -26.712 -1.041 7.271 1.00 63.28 278 LYS A CA 1
ATOM 2216 C C . LYS A 1 278 ? -27.414 -2.374 7.513 1.00 63.28 278 LYS A C 1
ATOM 2218 O O . LYS A 1 278 ? -26.828 -3.436 7.307 1.00 63.28 278 LYS A O 1
ATOM 2223 N N . SER A 1 279 ? -28.657 -2.337 7.986 1.00 50.88 279 SER A N 1
ATOM 2224 C CA . SER A 1 279 ? -29.520 -3.515 7.990 1.00 50.88 279 SER A CA 1
ATOM 2225 C C . SER A 1 279 ? -29.708 -3.946 6.537 1.00 50.88 279 SER A C 1
ATOM 2227 O O . SER A 1 279 ? -30.462 -3.319 5.794 1.00 50.88 279 SER A O 1
ATOM 2229 N N . VAL A 1 280 ? -28.968 -4.966 6.103 1.00 54.78 280 VAL A N 1
ATOM 2230 C CA . VAL A 1 280 ? -29.190 -5.578 4.795 1.00 54.78 280 VAL A CA 1
ATOM 2231 C C . VAL A 1 280 ? -30.462 -6.396 4.923 1.00 54.78 280 VAL A C 1
ATOM 2233 O O . VAL A 1 280 ? -30.459 -7.464 5.533 1.00 54.78 280 VAL A O 1
ATOM 2236 N N . ASP A 1 281 ? -31.553 -5.873 4.377 1.00 47.66 281 ASP A N 1
ATOM 2237 C CA . ASP A 1 281 ? -32.778 -6.639 4.230 1.00 47.66 281 ASP A CA 1
ATOM 2238 C C . ASP A 1 281 ? -32.543 -7.672 3.121 1.00 47.66 281 ASP A C 1
ATOM 2240 O O . ASP A 1 281 ? -32.563 -7.366 1.929 1.00 47.66 281 ASP A O 1
ATOM 2244 N N . LEU A 1 282 ? -32.197 -8.901 3.512 1.00 54.97 282 LEU A N 1
ATOM 2245 C CA . LEU A 1 282 ? -31.753 -9.967 2.603 1.00 54.97 282 LEU A CA 1
ATOM 2246 C C . LEU A 1 282 ? -32.831 -10.388 1.583 1.00 54.97 282 LEU A C 1
ATOM 2248 O O . LEU A 1 282 ? -32.542 -11.164 0.669 1.00 54.97 282 LEU A O 1
ATOM 2252 N N . GLU A 1 283 ? -34.062 -9.888 1.713 1.00 51.66 283 GLU A N 1
ATOM 2253 C CA . GLU A 1 283 ? -35.158 -10.149 0.781 1.00 51.66 283 GLU A CA 1
ATOM 2254 C C . GLU A 1 283 ? -35.107 -9.290 -0.493 1.00 51.66 283 GLU A C 1
ATOM 2256 O O . GLU A 1 283 ? -35.576 -9.742 -1.539 1.00 51.66 283 GLU A O 1
ATOM 2261 N N . THR A 1 284 ? -34.490 -8.100 -0.473 1.00 50.22 284 THR A N 1
ATOM 2262 C CA . THR A 1 284 ? -34.468 -7.203 -1.649 1.00 50.22 284 THR A CA 1
ATOM 2263 C C . THR A 1 284 ? -33.368 -7.517 -2.668 1.00 50.22 284 THR A C 1
ATOM 2265 O O . THR A 1 284 ? -33.455 -7.066 -3.807 1.00 50.22 284 THR A O 1
ATOM 2268 N N . THR A 1 285 ? -32.379 -8.352 -2.338 1.00 47.34 285 THR A N 1
ATOM 2269 C CA . THR A 1 285 ? -31.253 -8.690 -3.240 1.00 47.34 285 THR A CA 1
ATOM 2270 C C . THR A 1 285 ? -31.530 -9.881 -4.174 1.00 47.34 285 THR A C 1
ATOM 2272 O O . THR A 1 285 ? -30.609 -10.417 -4.788 1.00 47.34 285 THR A O 1
ATOM 2275 N N . LYS A 1 286 ? -32.788 -10.337 -4.276 1.00 40.38 286 LYS A N 1
ATOM 2276 C CA . LYS A 1 286 ? -33.214 -11.452 -5.148 1.00 40.38 286 LYS A CA 1
ATOM 2277 C C . LYS A 1 286 ? -33.809 -11.030 -6.503 1.00 40.38 286 LYS A C 1
ATOM 2279 O O . LYS A 1 286 ? -34.395 -11.884 -7.168 1.00 40.38 286 LYS A O 1
ATOM 2284 N N . GLN A 1 287 ? -33.681 -9.769 -6.921 1.00 35.59 287 GLN A N 1
ATOM 2285 C CA . GLN A 1 287 ? -34.135 -9.315 -8.246 1.00 35.59 287 GLN A CA 1
ATOM 2286 C C . GLN A 1 287 ? -32.987 -9.158 -9.238 1.00 35.59 287 GLN A C 1
ATOM 2288 O O . GLN A 1 287 ? -31.954 -8.568 -8.856 1.00 35.59 287 GLN A O 1
#

Organism: NCBI:txid1978156

Foldseek 3Di:
DPPDDPVLVVVQVQFDQDLDPDFFLKKKKFKKKKFFQWWAQQADPVPLDFAWDWAALFPPGRDTFIWGKQAQCLVLVLLLVLLLVVQLVCLVPPVDDCVPDPDDQVQFPDDDDPDDDDPPVLLSVLSNVDDPPPRHQCRTLSCQAQKAADPDDHHGGPDHDIHDHQKDWHMWTWLDGPVVFWDKDFDFDQDPVPSDTDPGPDIHIIGGGGTITTIIMMGTRDRSVSVVSSVVSLQPRQASHPPPPHGRGMGMDRPDMDIDSHDDDGNSNVSNNVSDPPPPPVVVPPD

InterPro domains:
  IPR017574 CRISPR-associated protein Cas7/Csc2 [PF18320] (26-282)
  IPR017574 CRISPR-associated protein Cas7/Csc2 [TIGR03157] (28-276)

Secondary structure (DSSP, 8-state):
-PPPPHHHHHHHTTS-SS--SSPPS-EEEEEEEEEESS-B--B-TTT-PBPEEEEESSSS---EEEEEEE-HHHHHHHHHHHHHHHHHHHHHHHT--GGG----GGGB---STT-----HHHHHHHHHT-BTTTB--SSSHHHHHH-B--SS--SSBSS---B--SEEE--EE-SS-HHHHEEEEEEPPBPTTT--B-S--EEEEEEPTT-EEEEEEEEES--HHHHHHHHHHHHH--B--SSTTT--BEEEEEEEEEEESS----HHHHHHHHT------TTGGG-

Radius of gyration: 22.91 Å; chains: 1; bounding box: 68×36×71 Å

Sequence (287 aa):
MNKVSETAQKIKSRLPETVPFYRTPVTVQILLLRQTHDYAVFRTEETRELNIAVTPASISDPTQVTRVVFLASKQKAPESREFAATIKYYFNTHGIDLTTLNVNWDLTKEKKKGKFQPDFNQLRSSILECELKDRLCRACPRCSLFGAVETGNKGIWEKRWNIKHRIEYSSAFSLEPYEELSENLTFNAVAETTQSTGQALNVTENVVPLANFPSIVTLVSPTWEELVLVIKNLLKCKSYGAESRTKGDTVNYIMGLVVGNEEIITSLEYTLELSDKKSVDLETTKQ